Protein AF-0000000069304669 (afdb_homodimer)

Radius of gyration: 21.99 Å; Cα contacts (8 Å, |Δi|>4): 785; chains: 2; bounding box: 40×89×69 Å

Structure (mmCIF, N/CA/C/O backbone):
data_AF-0000000069304669-model_v1
#
loop_
_entity.id
_entity.type
_entity.pdbx_description
1 polymer 'Vps16 N-terminal domain-containing protein'
#
loop_
_atom_site.group_PDB
_atom_site.id
_atom_site.type_symbol
_atom_site.label_atom_id
_atom_site.label_alt_id
_atom_site.label_comp_id
_atom_site.label_asym_id
_atom_site.label_entity_id
_atom_site.label_seq_id
_atom_site.pdbx_PDB_ins_code
_atom_site.Cartn_x
_atom_site.Cartn_y
_atom_site.Cartn_z
_atom_site.occupancy
_atom_site.B_iso_or_equiv
_atom_site.auth_seq_id
_atom_site.auth_comp_id
_atom_site.auth_asym_id
_atom_site.auth_atom_id
_atom_site.pdbx_PDB_model_num
ATOM 1 N N . HIS A 1 1 ? -10.875 -20.484 -41.688 1 33.53 1 HIS A N 1
ATOM 2 C CA . HIS A 1 1 ? -11.32 -20.656 -40.312 1 33.53 1 HIS A CA 1
ATOM 3 C C . HIS A 1 1 ? -11.422 -19.328 -39.594 1 33.53 1 HIS A C 1
ATOM 5 O O . HIS A 1 1 ? -10.461 -18.547 -39.594 1 33.53 1 HIS A O 1
ATOM 11 N N . VAL A 1 2 ? -12.531 -18.688 -39.625 1 29.73 2 VAL A N 1
ATOM 12 C CA . VAL A 1 2 ? -12.703 -17.328 -39.125 1 29.73 2 VAL A CA 1
ATOM 13 C C . VAL A 1 2 ? -12.562 -17.297 -37.594 1 29.73 2 VAL A C 1
ATOM 15 O O . VAL A 1 2 ? -13.148 -18.125 -36.906 1 29.73 2 VAL A O 1
ATOM 18 N N . PHE A 1 3 ? -11.375 -17.016 -37.062 1 38.19 3 PHE A N 1
ATOM 19 C CA . PHE A 1 3 ? -11.172 -16.688 -35.656 1 38.19 3 PHE A CA 1
ATOM 20 C C . PHE A 1 3 ? -12.172 -15.617 -35.219 1 38.19 3 PHE A C 1
ATOM 22 O O . PHE A 1 3 ? -12.289 -14.57 -35.844 1 38.19 3 PHE A O 1
ATOM 29 N N . GLN A 1 4 ? -13.359 -16.078 -35 1 37.19 4 GLN A N 1
ATOM 30 C CA . GLN A 1 4 ? -14.164 -15 -34.406 1 37.19 4 GLN A CA 1
ATOM 31 C C . GLN A 1 4 ? -13.758 -14.711 -32.969 1 37.19 4 GLN A C 1
ATOM 33 O O . GLN A 1 4 ? -13.648 -15.633 -32.156 1 37.19 4 GLN A O 1
ATOM 38 N N . PRO A 1 5 ? -13.078 -13.648 -32.625 1 42 5 PRO A N 1
ATOM 39 C CA . PRO A 1 5 ? -12.75 -13.203 -31.266 1 42 5 PRO A CA 1
ATOM 40 C C . PRO A 1 5 ? -13.93 -13.344 -30.297 1 42 5 PRO A C 1
ATOM 42 O O . PRO A 1 5 ? -15.055 -12.961 -30.641 1 42 5 PRO A O 1
ATOM 45 N N . VAL A 1 6 ? -14.273 -14.531 -29.844 1 43.88 6 VAL A N 1
ATOM 46 C CA . VAL A 1 6 ? -15.266 -14.453 -28.766 1 43.88 6 VAL A CA 1
ATOM 47 C C . VAL A 1 6 ? -14.828 -13.43 -27.719 1 43.88 6 VAL A C 1
ATOM 49 O O . VAL A 1 6 ? -13.664 -13.414 -27.312 1 43.88 6 VAL A O 1
ATOM 52 N N . ARG A 1 7 ? -15.195 -12.242 -27.625 1 45.12 7 ARG A N 1
ATOM 53 C CA . ARG A 1 7 ? -15.023 -11.055 -26.797 1 45.12 7 ARG A CA 1
ATOM 54 C C . ARG A 1 7 ? -15.258 -11.383 -25.328 1 45.12 7 ARG A C 1
ATOM 56 O O . ARG A 1 7 ? -16.344 -11.172 -24.797 1 45.12 7 ARG A O 1
ATOM 63 N N . GLY A 1 8 ? -15.25 -12.594 -24.719 1 48.38 8 GLY A N 1
ATOM 64 C CA . GLY A 1 8 ? -15.734 -12.625 -23.359 1 48.38 8 GLY A CA 1
ATOM 65 C C . GLY A 1 8 ? -14.797 -11.93 -22.375 1 48.38 8 GLY A C 1
ATOM 66 O O . GLY A 1 8 ? -13.602 -11.812 -22.641 1 48.38 8 GLY A O 1
ATOM 67 N N . SER A 1 9 ? -15.094 -10.781 -21.734 1 55.69 9 SER A N 1
ATOM 68 C CA . SER A 1 9 ? -14.344 -9.977 -20.766 1 55.69 9 SER A CA 1
ATOM 69 C C . SER A 1 9 ? -14.117 -10.734 -19.469 1 55.69 9 SER A C 1
ATOM 71 O O . SER A 1 9 ? -15.047 -11.344 -18.938 1 55.69 9 SER A O 1
ATOM 73 N N . LEU A 1 10 ? -12.938 -11.25 -19.219 1 67.62 10 LEU A N 1
ATOM 74 C CA . LEU A 1 10 ? -12.672 -11.891 -17.938 1 67.62 10 LEU A CA 1
ATOM 75 C C . LEU A 1 10 ? -13.141 -11.008 -16.781 1 67.62 10 LEU A C 1
ATOM 77 O O . LEU A 1 10 ? -12.859 -9.805 -16.766 1 67.62 10 LEU A O 1
ATOM 81 N N . LYS A 1 11 ? -14.133 -11.539 -16.062 1 79.44 11 LYS A N 1
ATOM 82 C CA . LYS A 1 11 ? -14.656 -10.859 -14.875 1 79.44 11 LYS A CA 1
ATOM 83 C C . LYS A 1 11 ? -13.594 -10.75 -13.789 1 79.44 11 LYS A C 1
ATOM 85 O O . LYS A 1 11 ? -12.836 -11.695 -13.555 1 79.44 11 LYS A O 1
ATOM 90 N N . PRO A 1 12 ? -13.461 -9.609 -13.219 1 87.94 12 PRO A N 1
ATOM 91 C CA . PRO A 1 12 ? -12.484 -9.469 -12.141 1 87.94 12 PRO A CA 1
ATOM 92 C C . PRO A 1 12 ? -12.711 -10.453 -10.992 1 87.94 12 PRO A C 1
ATOM 94 O O . PRO A 1 12 ? -13.852 -10.867 -10.758 1 87.94 12 PRO A O 1
ATOM 97 N N . GLU A 1 13 ? -11.633 -10.906 -10.43 1 91.5 13 GLU A N 1
ATOM 98 C CA . GLU A 1 13 ? -11.688 -11.844 -9.312 1 91.5 13 GLU A CA 1
ATOM 99 C C . GLU A 1 13 ? -10.711 -11.445 -8.211 1 91.5 13 GLU A C 1
ATOM 101 O O . GLU A 1 13 ? -9.719 -10.766 -8.469 1 91.5 13 GLU A O 1
ATOM 106 N N . LEU A 1 14 ? -11.078 -11.766 -7.047 1 92.75 14 LEU A N 1
ATOM 107 C CA . LEU A 1 14 ? -10.133 -11.844 -5.941 1 92.75 14 LEU A CA 1
ATOM 108 C C . LEU A 1 14 ? -9.586 -13.258 -5.793 1 92.75 14 LEU A C 1
ATOM 110 O O . LEU A 1 14 ? -10.344 -14.203 -5.574 1 92.75 14 LEU A O 1
ATOM 114 N N . GLN A 1 15 ? -8.266 -13.383 -5.953 1 92.56 15 GLN A N 1
ATOM 115 C CA . GLN A 1 15 ? -7.656 -14.703 -5.949 1 92.56 15 GLN A CA 1
ATOM 116 C C . GLN A 1 15 ? -6.574 -14.812 -4.879 1 92.56 15 GLN A C 1
ATOM 118 O O . GLN A 1 15 ? -5.809 -13.867 -4.668 1 92.56 15 GLN A O 1
ATOM 123 N N . THR A 1 16 ? -6.543 -15.898 -4.211 1 93.94 16 THR A N 1
ATOM 124 C CA . THR A 1 16 ? -5.469 -16.219 -3.277 1 93.94 16 THR A CA 1
ATOM 125 C C . THR A 1 16 ? -4.59 -17.344 -3.832 1 93.94 16 THR A C 1
ATOM 127 O O . THR A 1 16 ? -5.094 -18.375 -4.266 1 93.94 16 THR A O 1
ATOM 130 N N . TRP A 1 17 ? -3.318 -17.078 -3.771 1 93 17 TRP A N 1
ATOM 131 C CA . TRP A 1 17 ? -2.342 -18.016 -4.312 1 93 17 TRP A CA 1
ATOM 132 C C . TRP A 1 17 ? -1.28 -18.344 -3.271 1 93 17 TRP A C 1
ATOM 134 O O . TRP A 1 17 ? -0.939 -17.516 -2.43 1 93 17 TRP A O 1
ATOM 144 N N . SER A 1 18 ? -0.765 -19.578 -3.371 1 91.88 18 SER A N 1
ATOM 145 C CA . SER A 1 18 ? 0.477 -19.875 -2.662 1 91.88 18 SER A CA 1
ATOM 146 C C . SER A 1 18 ? 1.691 -19.422 -3.467 1 91.88 18 SER A C 1
ATOM 148 O O . SER A 1 18 ? 1.6 -19.219 -4.68 1 91.88 18 SER A O 1
ATOM 150 N N . SER A 1 19 ? 2.822 -19.297 -2.816 1 91.81 19 SER A N 1
ATOM 151 C CA . SER A 1 19 ? 4.059 -18.922 -3.494 1 91.81 19 SER A CA 1
ATOM 152 C C . SER A 1 19 ? 4.484 -19.984 -4.5 1 91.81 19 SER A C 1
ATOM 154 O O . SER A 1 19 ? 5.34 -19.734 -5.352 1 91.81 19 SER A O 1
ATOM 156 N N . ALA A 1 20 ? 3.967 -21.172 -4.398 1 90.94 20 ALA A N 1
ATOM 157 C CA . ALA A 1 20 ? 4.273 -22.266 -5.32 1 90.94 20 ALA A CA 1
ATOM 158 C C . ALA A 1 20 ? 3.342 -22.234 -6.527 1 90.94 20 ALA A C 1
ATOM 160 O O . ALA A 1 20 ? 3.391 -23.125 -7.375 1 90.94 20 ALA A O 1
ATOM 161 N N . GLY A 1 21 ? 2.49 -21.266 -6.551 1 89.88 21 GLY A N 1
ATOM 162 C CA . GLY A 1 21 ? 1.657 -21.109 -7.73 1 89.88 21 GLY A CA 1
ATOM 163 C C . GLY A 1 21 ? 0.346 -21.859 -7.648 1 89.88 21 GLY A C 1
ATOM 164 O O . GLY A 1 21 ? -0.324 -22.062 -8.664 1 89.88 21 GLY A O 1
ATOM 165 N N . ARG A 1 22 ? 0.017 -22.297 -6.52 1 93.19 22 ARG A N 1
ATOM 166 C CA . ARG A 1 22 ? -1.265 -22.969 -6.312 1 93.19 22 ARG A CA 1
ATOM 167 C C . ARG A 1 22 ? -2.371 -21.953 -6.039 1 93.19 22 ARG A C 1
ATOM 169 O O . ARG A 1 22 ? -2.275 -21.156 -5.105 1 93.19 22 ARG A O 1
ATOM 176 N N . LEU A 1 23 ? -3.451 -22.062 -6.844 1 93.19 23 LEU A N 1
ATOM 177 C CA . LEU A 1 23 ? -4.629 -21.25 -6.566 1 93.19 23 LEU A CA 1
ATOM 178 C C . LEU A 1 23 ? -5.395 -21.781 -5.367 1 93.19 23 LEU A C 1
ATOM 180 O O . LEU A 1 23 ? -5.938 -22.891 -5.418 1 93.19 23 LEU A O 1
ATOM 184 N N . ILE A 1 24 ? -5.461 -21.078 -4.355 1 94.12 24 ILE A N 1
ATOM 185 C CA . ILE A 1 24 ? -6.102 -21.5 -3.117 1 94.12 24 ILE A CA 1
ATOM 186 C C . ILE A 1 24 ? -7.59 -21.141 -3.162 1 94.12 24 ILE A C 1
ATOM 188 O O . ILE A 1 24 ? -8.438 -21.953 -2.76 1 94.12 24 ILE A O 1
ATOM 192 N N . LYS A 1 25 ? -7.922 -19.984 -3.574 1 94.12 25 LYS A N 1
ATOM 193 C CA . LYS A 1 25 ? -9.289 -19.5 -3.629 1 94.12 25 LYS A CA 1
ATOM 194 C C . LYS A 1 25 ? -9.453 -18.453 -4.73 1 94.12 25 LYS A C 1
ATOM 196 O O . LYS A 1 25 ? -8.531 -17.672 -4.992 1 94.12 25 LYS A O 1
ATOM 201 N N . SER A 1 26 ? -10.594 -18.469 -5.336 1 91.56 26 SER A N 1
ATOM 202 C CA . SER A 1 26 ? -11.008 -17.453 -6.301 1 91.56 26 SER A CA 1
ATOM 203 C C . SER A 1 26 ? -12.453 -17.031 -6.074 1 91.56 26 SER A C 1
ATOM 205 O O . SER A 1 26 ? -13.336 -17.891 -5.961 1 91.56 26 SER A O 1
ATOM 207 N N . THR A 1 27 ? -12.703 -15.836 -5.961 1 92.69 27 THR A N 1
ATOM 208 C CA . THR A 1 27 ? -14.039 -15.305 -5.734 1 92.69 27 THR A CA 1
ATOM 209 C C . THR A 1 27 ? -14.32 -14.125 -6.668 1 92.69 27 THR A C 1
ATOM 211 O O . THR A 1 27 ? -13.461 -13.258 -6.852 1 92.69 27 THR A O 1
ATOM 214 N N . PRO A 1 28 ? -15.539 -14.102 -7.207 1 91.88 28 PRO A N 1
ATOM 215 C CA . PRO A 1 28 ? -15.859 -12.938 -8.039 1 91.88 28 PRO A CA 1
ATOM 216 C C . PRO A 1 28 ? -15.688 -11.617 -7.297 1 91.88 28 PRO A C 1
ATOM 218 O O . PRO A 1 28 ? -16 -11.523 -6.109 1 91.88 28 PRO A O 1
ATOM 221 N N . TRP A 1 29 ? -15.141 -10.68 -7.977 1 90.94 29 TRP A N 1
ATOM 222 C CA . TRP A 1 29 ? -14.969 -9.336 -7.438 1 90.94 29 TRP A CA 1
ATOM 223 C C . TRP A 1 29 ? -15.898 -8.352 -8.133 1 90.94 29 TRP A C 1
ATOM 225 O O . TRP A 1 29 ? -15.789 -8.117 -9.336 1 90.94 29 TRP A O 1
ATOM 235 N N . VAL A 1 30 ? -16.797 -7.738 -7.418 1 90.38 30 VAL A N 1
ATOM 236 C CA . VAL A 1 30 ? -17.828 -6.891 -8.023 1 90.38 30 VAL A CA 1
ATOM 237 C C . VAL A 1 30 ? -17.656 -5.457 -7.527 1 90.38 30 VAL A C 1
ATOM 239 O O . VAL A 1 30 ? -18.562 -4.637 -7.672 1 90.38 30 VAL A O 1
ATOM 242 N N . HIS A 1 31 ? -16.578 -5.168 -6.906 1 90.94 31 HIS A N 1
ATOM 243 C CA . HIS A 1 31 ? -16.359 -3.848 -6.328 1 90.94 31 HIS A CA 1
ATOM 244 C C . HIS A 1 31 ? -15.422 -3.016 -7.195 1 90.94 31 HIS A C 1
ATOM 246 O O . HIS A 1 31 ? -14.547 -3.561 -7.863 1 90.94 31 HIS A O 1
ATOM 252 N N . THR A 1 32 ? -15.625 -1.745 -7.227 1 90.31 32 THR A N 1
ATOM 253 C CA . THR A 1 32 ? -14.789 -0.84 -8.008 1 90.31 32 THR A CA 1
ATOM 254 C C . THR A 1 32 ? -14.133 0.202 -7.105 1 90.31 32 THR A C 1
ATOM 256 O O . THR A 1 32 ? -14.594 0.442 -5.988 1 90.31 32 THR A O 1
ATOM 259 N N . GLY A 1 33 ? -13.055 0.747 -7.59 1 93.38 33 GLY A N 1
ATOM 260 C CA . GLY A 1 33 ? -12.422 1.858 -6.895 1 93.38 33 GLY A CA 1
ATOM 261 C C . GLY A 1 33 ? -11.484 1.416 -5.789 1 93.38 33 GLY A C 1
ATOM 262 O O . GLY A 1 33 ? -11.266 2.15 -4.82 1 93.38 33 GLY A O 1
ATOM 263 N N . LEU A 1 34 ? -10.953 0.225 -5.914 1 94.81 34 LEU A N 1
ATOM 264 C CA . LEU A 1 34 ? -10.016 -0.27 -4.914 1 94.81 34 LEU A CA 1
ATOM 265 C C . LEU A 1 34 ? -8.734 0.566 -4.914 1 94.81 34 LEU A C 1
ATOM 267 O O . LEU A 1 34 ? -8.117 0.767 -5.961 1 94.81 34 LEU A O 1
ATOM 271 N N . LEU A 1 35 ? -8.367 1.063 -3.742 1 94.56 35 LEU A N 1
ATOM 272 C CA . LEU A 1 35 ? -7.156 1.865 -3.635 1 94.56 35 LEU A CA 1
ATOM 273 C C . LEU A 1 35 ? -5.984 1.014 -3.164 1 94.56 35 LEU A C 1
ATOM 275 O O . LEU A 1 35 ? -4.859 1.173 -3.65 1 94.56 35 LEU A O 1
ATOM 279 N N . THR A 1 36 ? -6.25 0.188 -2.188 1 94.38 36 THR A N 1
ATOM 280 C CA . THR A 1 36 ? -5.188 -0.646 -1.634 1 94.38 36 THR A CA 1
ATOM 281 C C . THR A 1 36 ? -5.773 -1.802 -0.829 1 94.38 36 THR A C 1
ATOM 283 O O . THR A 1 36 ? -6.949 -1.773 -0.455 1 94.38 36 THR A O 1
ATOM 286 N N . MET A 1 37 ? -4.98 -2.82 -0.622 1 96.25 37 MET A N 1
ATOM 287 C CA . MET A 1 37 ? -5.316 -3.945 0.244 1 96.25 37 MET A CA 1
ATOM 288 C C . MET A 1 37 ? -4.18 -4.246 1.216 1 96.25 37 MET A C 1
ATOM 290 O O . MET A 1 37 ? -3.016 -3.967 0.92 1 96.25 37 MET A O 1
ATOM 294 N N . GLY A 1 38 ? -4.48 -4.758 2.299 1 95.75 38 GLY A N 1
ATOM 295 C CA . GLY A 1 38 ? -3.514 -5.195 3.295 1 95.75 38 GLY A CA 1
ATOM 296 C C . GLY A 1 38 ? -4.102 -6.145 4.32 1 95.75 38 GLY A C 1
ATOM 297 O O . GLY A 1 38 ? -5.25 -6.57 4.195 1 95.75 38 GLY A O 1
ATOM 298 N N . TRP A 1 39 ? -3.307 -6.48 5.262 1 95.56 39 TRP A N 1
ATOM 299 C CA . TRP A 1 39 ? -3.717 -7.457 6.27 1 95.56 39 TRP A CA 1
ATOM 300 C C . TRP A 1 39 ? -3.746 -6.828 7.656 1 95.56 39 TRP A C 1
ATOM 302 O O . TRP A 1 39 ? -2.861 -6.043 8.008 1 95.56 39 TRP A O 1
ATOM 312 N N . SER A 1 40 ? -4.707 -7.219 8.383 1 94.88 40 SER A N 1
ATOM 313 C CA . SER A 1 40 ? -4.695 -6.898 9.805 1 94.88 40 SER A CA 1
ATOM 314 C C . SER A 1 40 ? -3.77 -7.836 10.57 1 94.88 40 SER A C 1
ATOM 316 O O . SER A 1 40 ? -3.234 -8.789 10.008 1 94.88 40 SER A O 1
ATOM 318 N N . ALA A 1 41 ? -3.664 -7.484 11.844 1 87.62 41 ALA A N 1
ATOM 319 C CA . ALA A 1 41 ? -2.846 -8.328 12.711 1 87.62 41 ALA A CA 1
ATOM 320 C C . ALA A 1 41 ? -3.422 -9.734 12.812 1 87.62 41 ALA A C 1
ATOM 322 O O . ALA A 1 41 ? -2.684 -10.703 13.031 1 87.62 41 ALA A O 1
ATOM 323 N N . GLN A 1 42 ? -4.684 -9.898 12.664 1 91.5 42 GLN A N 1
ATOM 324 C CA . GLN A 1 42 ? -5.363 -11.18 12.773 1 91.5 42 GLN A CA 1
ATOM 325 C C . GLN A 1 42 ? -5.539 -11.828 11.406 1 91.5 42 GLN A C 1
ATOM 327 O O . GLN A 1 42 ? -6.355 -12.734 11.242 1 91.5 42 GLN A O 1
ATOM 332 N N . GLU A 1 43 ? -4.844 -11.305 10.414 1 92.12 43 GLU A N 1
ATOM 333 C CA . GLU A 1 43 ? -4.816 -11.844 9.062 1 92.12 43 GLU A CA 1
ATOM 334 C C . GLU A 1 43 ? -6.18 -11.727 8.391 1 92.12 43 GLU A C 1
ATOM 336 O O . GLU A 1 43 ? -6.645 -12.664 7.742 1 92.12 43 GLU A O 1
ATOM 341 N N . THR A 1 44 ? -6.836 -10.727 8.758 1 95.94 44 THR A N 1
ATOM 342 C CA . THR A 1 44 ? -8.016 -10.281 8.023 1 95.94 44 THR A CA 1
ATOM 343 C C . THR A 1 44 ? -7.625 -9.367 6.867 1 95.94 44 THR A C 1
ATOM 345 O O . THR A 1 44 ? -6.871 -8.414 7.051 1 95.94 44 THR A O 1
ATOM 348 N N . LEU A 1 45 ? -8.117 -9.758 5.652 1 96.94 45 LEU A N 1
ATOM 349 C CA . LEU A 1 45 ? -7.844 -8.914 4.492 1 96.94 45 LEU A CA 1
ATOM 350 C C . LEU A 1 45 ? -8.633 -7.613 4.57 1 96.94 45 LEU A C 1
ATOM 352 O O . LEU A 1 45 ? -9.852 -7.633 4.781 1 96.94 45 LEU A O 1
ATOM 356 N N . ILE A 1 46 ? -7.969 -6.5 4.434 1 97.94 46 ILE A N 1
ATOM 357 C CA . ILE A 1 46 ? -8.578 -5.176 4.457 1 97.94 46 ILE A CA 1
ATOM 358 C C . ILE A 1 46 ? -8.523 -4.559 3.062 1 97.94 46 ILE A C 1
ATOM 360 O O . ILE A 1 46 ? -7.453 -4.449 2.463 1 97.94 46 ILE A O 1
ATOM 364 N N . CYS A 1 47 ? -9.617 -4.188 2.482 1 97.31 47 CYS A N 1
ATOM 365 C CA . CYS A 1 47 ? -9.719 -3.5 1.2 1 97.31 47 CYS A CA 1
ATOM 366 C C . CYS A 1 47 ? -10.289 -2.098 1.374 1 97.31 47 CYS A C 1
ATOM 368 O O . CYS A 1 47 ? -11.367 -1.928 1.938 1 97.31 47 CYS A O 1
ATOM 370 N N . VAL A 1 48 ? -9.609 -1.122 0.892 1 97.94 48 VAL A N 1
ATOM 371 C CA . VAL A 1 48 ? -9.992 0.277 1.053 1 97.94 48 VAL A CA 1
ATOM 372 C C . VAL A 1 48 ? -10.344 0.877 -0.307 1 97.94 48 VAL A C 1
ATOM 374 O O . VAL A 1 48 ? -9.586 0.737 -1.27 1 97.94 48 VAL A O 1
ATOM 377 N N . PHE A 1 49 ? -11.461 1.562 -0.398 1 97.31 49 PHE A N 1
ATOM 378 C CA . PHE A 1 49 ? -11.977 2.027 -1.681 1 97.31 49 PHE A CA 1
ATOM 379 C C . PHE A 1 49 ? -11.992 3.551 -1.735 1 97.31 49 PHE A C 1
ATOM 381 O O . PHE A 1 49 ? -12.062 4.215 -0.698 1 97.31 49 PHE A O 1
ATOM 388 N N . GLU A 1 50 ? -12.008 4.086 -2.936 1 97.5 50 GLU A N 1
ATOM 389 C CA . GLU A 1 50 ? -12.008 5.523 -3.186 1 97.5 50 GLU A CA 1
ATOM 390 C C . GLU A 1 50 ? -13.195 6.199 -2.52 1 97.5 50 GLU A C 1
ATOM 392 O O . GLU A 1 50 ? -13.117 7.363 -2.113 1 97.5 50 GLU A O 1
ATOM 397 N N . SER A 1 51 ? -14.266 5.496 -2.35 1 97.75 51 SER A N 1
ATOM 398 C CA . SER A 1 51 ? -15.5 6.031 -1.791 1 97.75 51 SER A CA 1
ATOM 399 C C . SER A 1 51 ? -15.375 6.25 -0.287 1 97.75 51 SER A C 1
ATOM 401 O O . SER A 1 51 ? -16.234 6.887 0.325 1 97.75 51 SER A O 1
ATOM 403 N N . GLY A 1 52 ? -14.398 5.707 0.327 1 98.31 52 GLY A N 1
ATOM 404 C CA . GLY A 1 52 ? -14.281 5.727 1.776 1 98.31 52 GLY A CA 1
ATOM 405 C C . GLY A 1 52 ? -14.758 4.441 2.43 1 98.31 52 GLY A C 1
ATOM 406 O O . GLY A 1 52 ? -14.664 4.289 3.648 1 98.31 52 GLY A O 1
ATOM 407 N N . LEU A 1 53 ? -15.242 3.518 1.613 1 98.38 53 LEU A N 1
ATOM 408 C CA . LEU A 1 53 ? -15.68 2.215 2.105 1 98.38 53 LEU A CA 1
ATOM 409 C C . LEU A 1 53 ? -14.477 1.328 2.434 1 98.38 53 LEU A C 1
ATOM 411 O O . LEU A 1 53 ? -13.461 1.376 1.744 1 98.38 53 LEU A O 1
ATOM 415 N N . VAL A 1 54 ? -14.664 0.597 3.461 1 98.69 54 VAL A N 1
ATOM 416 C CA . VAL A 1 54 ? -13.734 -0.471 3.818 1 98.69 54 VAL A CA 1
ATOM 417 C C . VAL A 1 54 ? -14.484 -1.804 3.879 1 98.69 54 VAL A C 1
ATOM 419 O O . VAL A 1 54 ? -15.555 -1.896 4.484 1 98.69 54 VAL A O 1
ATOM 422 N N . ARG A 1 55 ? -14 -2.76 3.188 1 98.12 55 ARG A N 1
ATOM 423 C CA . ARG A 1 55 ? -14.492 -4.133 3.26 1 98.12 55 ARG A CA 1
ATOM 424 C C . ARG A 1 55 ? -13.406 -5.078 3.754 1 98.12 55 ARG A C 1
ATOM 426 O O . ARG A 1 55 ? -12.242 -4.965 3.348 1 98.12 55 ARG A O 1
ATOM 433 N N . THR A 1 56 ? -13.789 -5.949 4.582 1 98 56 THR A N 1
ATOM 434 C CA . THR A 1 56 ? -12.805 -6.922 5.043 1 98 56 THR A CA 1
ATOM 435 C C . THR A 1 56 ? -13.258 -8.344 4.715 1 98 56 THR A C 1
ATOM 437 O O . THR A 1 56 ? -14.453 -8.594 4.551 1 98 56 THR A O 1
ATOM 440 N N . PHE A 1 57 ? -12.289 -9.242 4.598 1 97 57 PHE A N 1
ATOM 441 C CA . PHE A 1 57 ? -12.508 -10.633 4.223 1 97 57 PHE A CA 1
ATOM 442 C C . PHE A 1 57 ? -11.609 -11.555 5.035 1 97 57 PHE A C 1
ATOM 444 O O . PHE A 1 57 ? -10.555 -11.141 5.512 1 97 57 PHE A O 1
ATOM 451 N N . THR A 1 58 ? -12.008 -12.812 5.16 1 95.44 58 THR A N 1
ATOM 452 C CA . THR A 1 58 ? -11.086 -13.836 5.652 1 95.44 58 THR A CA 1
ATOM 453 C C . THR A 1 58 ? -10.008 -14.133 4.617 1 95.44 58 THR A C 1
ATOM 455 O O . THR A 1 58 ? -10.078 -13.656 3.484 1 95.44 58 THR A O 1
ATOM 458 N N . VAL A 1 59 ? -9.023 -14.883 4.949 1 89.25 59 VAL A N 1
ATOM 459 C CA . VAL A 1 59 ? -7.961 -15.312 4.051 1 89.25 59 VAL A CA 1
ATOM 460 C C . VAL A 1 59 ? -8.547 -16.141 2.906 1 89.25 59 VAL A C 1
ATOM 462 O O . VAL A 1 59 ? -7.926 -16.281 1.851 1 89.25 59 VAL A O 1
ATOM 465 N N . MET A 1 60 ? -9.789 -16.688 3.1 1 90.56 60 MET A N 1
ATOM 466 C CA . MET A 1 60 ? -10.492 -17.453 2.074 1 90.56 60 MET A CA 1
ATOM 467 C C . MET A 1 60 ? -11.484 -16.562 1.322 1 90.56 60 MET A C 1
ATOM 469 O O . MET A 1 60 ? -12.438 -17.078 0.723 1 90.56 60 MET A O 1
ATOM 473 N N . CYS A 1 61 ? -11.367 -15.25 1.472 1 91.25 61 CYS A N 1
ATOM 474 C CA . CYS A 1 61 ? -12.102 -14.25 0.705 1 91.25 61 CYS A CA 1
ATOM 475 C C . CYS A 1 61 ? -13.578 -14.25 1.084 1 91.25 61 CYS A C 1
ATOM 477 O O . CYS A 1 61 ? -14.445 -14.008 0.237 1 91.25 61 CYS A O 1
ATOM 479 N N . GLU A 1 62 ? -13.867 -14.664 2.32 1 94.75 62 GLU A N 1
ATOM 480 C CA . GLU A 1 62 ? -15.219 -14.516 2.846 1 94.75 62 GLU A CA 1
ATOM 481 C C . GLU A 1 62 ? -15.422 -13.133 3.463 1 94.75 62 GLU A C 1
ATOM 483 O O . GLU A 1 62 ? -14.625 -12.695 4.293 1 94.75 62 GLU A O 1
ATOM 488 N N . PRO A 1 63 ? -16.531 -12.5 3.029 1 96.44 63 PRO A N 1
ATOM 489 C CA . PRO A 1 63 ? -16.766 -11.164 3.576 1 96.44 63 PRO A CA 1
ATOM 490 C C . PRO A 1 63 ? -16.984 -11.172 5.09 1 96.44 63 PRO A C 1
ATOM 492 O O . PRO A 1 63 ? -17.656 -12.07 5.613 1 96.44 63 PRO A O 1
ATOM 495 N N . LEU A 1 64 ? -16.438 -10.156 5.805 1 97.69 64 LEU A N 1
ATOM 496 C CA . LEU A 1 64 ? -16.562 -10.047 7.254 1 97.69 64 LEU A CA 1
ATOM 497 C C . LEU A 1 64 ? -17.25 -8.734 7.641 1 97.69 64 LEU A C 1
ATOM 499 O O . LEU A 1 64 ? -18.297 -8.742 8.281 1 97.69 64 LEU A O 1
ATOM 503 N N . HIS A 1 65 ? -16.641 -7.598 7.359 1 97.88 65 HIS A N 1
ATOM 504 C CA . HIS A 1 65 ? -17.156 -6.277 7.719 1 97.88 65 HIS A CA 1
ATOM 505 C C . HIS A 1 65 ? -17.203 -5.355 6.504 1 97.88 65 HIS A C 1
ATOM 507 O O . HIS A 1 65 ? -16.453 -5.555 5.539 1 97.88 65 HIS A O 1
ATOM 513 N N . VAL A 1 66 ? -18.125 -4.449 6.523 1 98.25 66 VAL A N 1
ATOM 514 C CA . VAL A 1 66 ? -18.203 -3.338 5.582 1 98.25 66 VAL A CA 1
ATOM 515 C C . VAL A 1 66 ? -18.625 -2.064 6.316 1 98.25 66 VAL A C 1
ATOM 517 O O . VAL A 1 66 ? -19.562 -2.074 7.105 1 98.25 66 VAL A O 1
ATOM 520 N N . PHE A 1 67 ? -17.891 -1.009 6.172 1 98.62 67 PHE A N 1
ATOM 521 C CA . PHE A 1 67 ? -18.25 0.259 6.797 1 98.62 67 PHE A CA 1
ATOM 522 C C . PHE A 1 67 ? -17.656 1.43 6.031 1 98.62 67 PHE A C 1
ATOM 524 O O . PHE A 1 67 ? -16.719 1.25 5.25 1 98.62 67 PHE A O 1
ATOM 531 N N . THR A 1 68 ? -18.203 2.584 6.207 1 98.56 68 THR A N 1
ATOM 532 C CA . THR A 1 68 ? -17.672 3.836 5.672 1 98.56 68 THR A CA 1
ATOM 533 C C . THR A 1 68 ? -16.812 4.547 6.715 1 98.56 68 THR A C 1
ATOM 535 O O . THR A 1 68 ? -17.266 4.82 7.824 1 98.56 68 THR A O 1
ATOM 538 N N . VAL A 1 69 ? -15.609 4.859 6.379 1 98.5 69 VAL A N 1
ATOM 539 C CA . VAL A 1 69 ? -14.695 5.508 7.316 1 98.5 69 VAL A CA 1
ATOM 540 C C . VAL A 1 69 ? -15.281 6.844 7.773 1 98.5 69 VAL A C 1
ATOM 542 O O . VAL A 1 69 ? -15.398 7.098 8.977 1 98.5 69 VAL A O 1
ATOM 545 N N . ASP A 1 70 ? -15.68 7.703 6.828 1 98.56 70 ASP A N 1
ATOM 546 C CA . ASP A 1 70 ? -16.281 9.016 7.07 1 98.56 70 ASP A CA 1
ATOM 547 C C . ASP A 1 70 ? -17.062 9.492 5.848 1 98.56 70 ASP A C 1
ATOM 549 O O . ASP A 1 70 ? -16.547 9.477 4.727 1 98.56 70 ASP A O 1
ATOM 553 N N . GLU A 1 71 ? -18.266 9.969 5.984 1 97.56 71 GLU A N 1
ATOM 554 C CA . GLU A 1 71 ? -19.109 10.414 4.887 1 97.56 71 GLU A CA 1
ATOM 555 C C . GLU A 1 71 ? -18.516 11.617 4.176 1 97.56 71 GLU A C 1
ATOM 557 O O . GLU A 1 71 ? -18.812 11.867 3.004 1 97.56 71 GLU A O 1
ATOM 562 N N . ARG A 1 72 ? -17.719 12.359 4.789 1 97.81 72 ARG A N 1
ATOM 563 C CA . ARG A 1 72 ? -17.094 13.555 4.215 1 97.81 72 ARG A CA 1
ATOM 564 C C . ARG A 1 72 ? -16.141 13.18 3.092 1 97.81 72 ARG A C 1
ATOM 566 O O . ARG A 1 72 ? -15.836 14.008 2.227 1 97.81 72 ARG A O 1
ATOM 573 N N . ILE A 1 73 ? -15.688 11.945 3.105 1 98.12 73 ILE A N 1
ATOM 574 C CA . ILE A 1 73 ? -14.75 11.516 2.078 1 98.12 73 ILE A CA 1
ATOM 575 C C . ILE A 1 73 ? -15.414 11.57 0.707 1 98.12 73 ILE A C 1
ATOM 577 O O . ILE A 1 73 ? -14.867 12.156 -0.232 1 98.12 73 ILE A O 1
ATOM 581 N N . LYS A 1 74 ? -16.531 11.023 0.632 1 97 74 LYS A N 1
ATOM 582 C CA . LYS A 1 74 ? -17.266 11.094 -0.628 1 97 74 LYS A CA 1
ATOM 583 C C . LYS A 1 74 ? -17.609 12.539 -0.985 1 97 74 LYS A C 1
ATOM 585 O O . LYS A 1 74 ? -17.516 12.93 -2.15 1 97 74 LYS A O 1
ATOM 590 N N . ALA A 1 75 ? -17.969 13.266 -0.014 1 96.94 75 ALA A N 1
ATOM 591 C CA . ALA A 1 75 ? -18.344 14.664 -0.222 1 9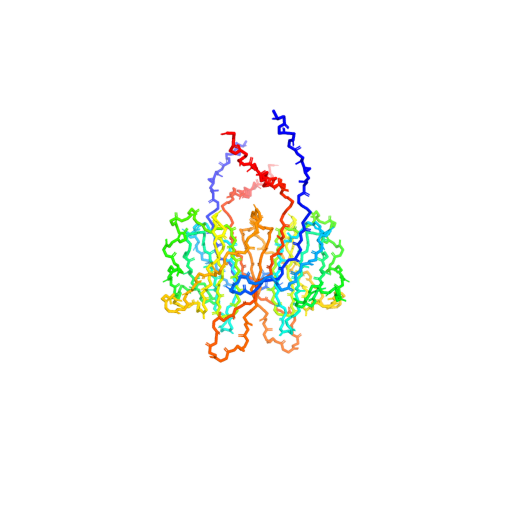6.94 75 ALA A CA 1
ATOM 592 C C . ALA A 1 75 ? -17.172 15.484 -0.742 1 96.94 75 ALA A C 1
ATOM 594 O O . ALA A 1 75 ? -17.359 16.484 -1.443 1 96.94 75 ALA A O 1
ATOM 595 N N . GLU A 1 76 ? -15.977 15.086 -0.444 1 96.69 76 GLU A N 1
ATOM 596 C CA . GLU A 1 76 ? -14.773 15.797 -0.863 1 96.69 76 GLU A CA 1
ATOM 597 C C . GLU A 1 76 ? -14.242 15.242 -2.182 1 96.69 76 GLU A C 1
ATOM 599 O O . GLU A 1 76 ? -13.086 15.484 -2.537 1 96.69 76 GLU A O 1
ATOM 604 N N . GLY A 1 77 ? -14.992 14.438 -2.9 1 96.88 77 GLY A N 1
ATOM 605 C CA . GLY A 1 77 ? -14.617 13.938 -4.211 1 96.88 77 GLY A CA 1
ATOM 606 C C . GLY A 1 77 ? -13.945 12.578 -4.164 1 96.88 77 GLY A C 1
ATOM 607 O O . GLY A 1 77 ? -13.367 12.133 -5.156 1 96.88 77 GLY A O 1
ATOM 608 N N . GLY A 1 78 ? -13.961 11.938 -2.98 1 98.06 78 GLY A N 1
ATOM 609 C CA . GLY A 1 78 ? -13.367 10.617 -2.85 1 98.06 78 GLY A CA 1
ATOM 610 C C . GLY A 1 78 ? -11.922 10.656 -2.389 1 98.06 78 GLY A C 1
ATOM 611 O O . GLY A 1 78 ? -11.297 11.719 -2.385 1 98.06 78 GLY A O 1
ATOM 612 N N . ALA A 1 79 ? -11.445 9.531 -2.006 1 98.06 79 ALA A N 1
ATOM 613 C CA . ALA A 1 79 ? -10.039 9.383 -1.624 1 98.06 79 ALA A CA 1
ATOM 614 C C . ALA A 1 79 ? -9.164 9.133 -2.848 1 98.06 79 ALA A C 1
ATOM 616 O O . ALA A 1 79 ? -9.578 8.453 -3.789 1 98.06 79 ALA A O 1
ATOM 617 N N . ILE A 1 80 ? -7.914 9.594 -2.811 1 96 80 ILE A N 1
ATOM 618 C CA . ILE A 1 80 ? -6.992 9.406 -3.924 1 96 80 ILE A CA 1
ATOM 619 C C . ILE A 1 80 ? -5.832 8.516 -3.486 1 96 80 ILE A C 1
ATOM 621 O O . ILE A 1 80 ? -5.137 7.93 -4.324 1 96 80 ILE A O 1
ATOM 625 N N . LEU A 1 81 ? -5.543 8.445 -2.166 1 95.5 81 LEU A N 1
ATOM 626 C CA . LEU A 1 81 ? -4.551 7.559 -1.568 1 95.5 81 LEU A CA 1
ATOM 627 C C . LEU A 1 81 ? -5.102 6.906 -0.303 1 95.5 81 LEU A C 1
ATOM 629 O O . LEU A 1 81 ? -5.98 7.461 0.355 1 95.5 81 LEU A O 1
ATOM 633 N N . ALA A 1 82 ? -4.629 5.75 -0.054 1 96.81 82 ALA A N 1
ATOM 634 C CA . ALA A 1 82 ? -4.949 5.074 1.2 1 96.81 82 ALA A CA 1
ATOM 635 C C . ALA A 1 82 ? -3.758 4.273 1.714 1 96.81 82 ALA A C 1
ATOM 637 O O . ALA A 1 82 ? -2.852 3.938 0.949 1 96.81 82 ALA A O 1
ATOM 638 N N . SER A 1 83 ? -3.736 4.098 2.957 1 96.19 83 SER A N 1
ATOM 639 C CA . SER A 1 83 ? -2.742 3.279 3.639 1 96.19 83 SER A CA 1
ATOM 640 C C . SER A 1 83 ? -3.395 2.361 4.668 1 96.19 83 SER A C 1
ATOM 642 O O . SER A 1 83 ? -4.359 2.748 5.328 1 96.19 83 SER A O 1
ATOM 644 N N . VAL A 1 84 ? -2.826 1.144 4.789 1 96.56 84 VAL A N 1
ATOM 645 C CA . VAL A 1 84 ? -3.32 0.162 5.746 1 96.56 84 VAL A CA 1
ATOM 646 C C . VAL A 1 84 ? -2.207 -0.212 6.723 1 96.56 84 VAL A C 1
ATOM 648 O O . VAL A 1 84 ? -1.057 -0.397 6.32 1 96.56 84 VAL A O 1
ATOM 651 N N . TRP A 1 85 ? -2.514 -0.218 7.977 1 94 85 TRP A N 1
ATOM 652 C CA . TRP A 1 85 ? -1.685 -0.86 8.992 1 94 85 TRP A CA 1
ATOM 653 C C . TRP A 1 85 ? -2.504 -1.842 9.82 1 94 85 TRP A C 1
ATOM 655 O O . TRP A 1 85 ? -3.721 -1.95 9.641 1 94 85 TRP A O 1
ATOM 665 N N . PRO A 1 86 ? -1.943 -2.615 10.648 1 92.44 86 PRO A N 1
ATOM 666 C CA . PRO A 1 86 ? -2.609 -3.779 11.242 1 92.44 86 PRO A CA 1
ATOM 667 C C . PRO A 1 86 ? -3.912 -3.418 11.953 1 92.44 86 PRO A C 1
ATOM 669 O O . PRO A 1 86 ? -4.832 -4.238 12.016 1 92.44 86 PRO A O 1
ATOM 672 N N . THR A 1 87 ? -4.062 -2.215 12.477 1 93.19 87 THR A N 1
ATOM 673 C CA . THR A 1 87 ? -5.238 -1.902 13.281 1 93.19 87 THR A CA 1
ATOM 674 C C . THR A 1 87 ? -6.016 -0.737 12.672 1 93.19 87 THR A C 1
ATOM 676 O O . THR A 1 87 ? -6.93 -0.2 13.305 1 93.19 87 THR A O 1
ATOM 679 N N . GLY A 1 88 ? -5.598 -0.342 11.43 1 95.62 88 GLY A N 1
ATOM 680 C CA . GLY A 1 88 ? -6.301 0.839 10.953 1 95.62 88 GLY A CA 1
ATOM 681 C C . GLY A 1 88 ? -6.02 1.156 9.5 1 95.62 88 GLY A C 1
ATOM 682 O O . GLY A 1 88 ? -5.312 0.41 8.82 1 95.62 88 GLY A O 1
ATOM 683 N N . VAL A 1 89 ? -6.645 2.234 9.078 1 97.38 89 VAL A N 1
ATOM 684 C CA . VAL A 1 89 ? -6.516 2.723 7.711 1 97.38 89 VAL A CA 1
ATOM 685 C C . VAL A 1 89 ? -6.453 4.25 7.711 1 97.38 89 VAL A C 1
ATOM 687 O O . VAL A 1 89 ? -6.895 4.895 8.664 1 97.38 89 VAL A O 1
ATOM 690 N N . ALA A 1 90 ? -5.855 4.789 6.727 1 97.38 90 ALA A N 1
ATOM 691 C CA . ALA A 1 90 ? -5.855 6.227 6.473 1 97.38 90 ALA A CA 1
ATOM 692 C C . ALA A 1 90 ? -6.195 6.527 5.016 1 97.38 90 ALA A C 1
ATOM 694 O O . ALA A 1 90 ? -5.762 5.809 4.109 1 97.38 90 ALA A O 1
ATOM 695 N N . LEU A 1 91 ? -6.984 7.527 4.789 1 97.81 91 LEU A N 1
ATOM 696 C CA . LEU A 1 91 ? -7.391 7.941 3.451 1 97.81 91 LEU A CA 1
ATOM 697 C C . LEU A 1 91 ? -7.125 9.43 3.234 1 97.81 91 LEU A C 1
ATOM 699 O O . LEU A 1 91 ? -7.465 10.25 4.086 1 97.81 91 LEU A O 1
ATOM 703 N N . LEU A 1 92 ? -6.539 9.758 2.127 1 96.75 92 LEU A N 1
ATOM 704 C CA . LEU A 1 92 ? -6.355 11.141 1.687 1 96.75 92 LEU A CA 1
ATOM 705 C C . LEU A 1 92 ? -7.336 11.484 0.57 1 96.75 92 LEU A C 1
ATOM 707 O O . LEU A 1 92 ? -7.328 10.852 -0.487 1 96.75 92 LEU A O 1
ATOM 711 N N . THR A 1 93 ? -8.102 12.469 0.776 1 97.25 93 THR A N 1
ATOM 712 C CA . THR A 1 93 ? -9.133 12.82 -0.193 1 97.25 93 THR A CA 1
ATOM 713 C C . THR A 1 93 ? -8.562 13.695 -1.304 1 97.25 93 THR A C 1
ATOM 715 O O . THR A 1 93 ? -7.406 14.125 -1.231 1 97.25 93 THR A O 1
ATOM 718 N N . ARG A 1 94 ? -9.328 13.898 -2.322 1 94.81 94 ARG A N 1
ATOM 719 C CA . ARG A 1 94 ? -8.961 14.773 -3.434 1 94.81 94 ARG A CA 1
ATOM 720 C C . ARG A 1 94 ? -8.711 16.203 -2.953 1 94.81 94 ARG A C 1
ATOM 722 O O . ARG A 1 94 ? -7.938 16.938 -3.562 1 94.81 94 ARG A O 1
ATOM 729 N N . ARG A 1 95 ? -9.344 16.625 -1.87 1 94.12 95 ARG A N 1
ATOM 730 C CA . ARG A 1 95 ? -9.141 17.953 -1.3 1 94.12 95 ARG A CA 1
ATOM 731 C C . ARG A 1 95 ? -7.949 17.969 -0.346 1 94.12 95 ARG A C 1
ATOM 733 O O . ARG A 1 95 ? -7.742 18.938 0.388 1 94.12 95 ARG A O 1
ATOM 740 N N . LEU A 1 96 ? -7.301 16.859 -0.213 1 92.62 96 LEU A N 1
ATOM 741 C CA . LEU A 1 96 ? -6.055 16.688 0.527 1 92.62 96 LEU A CA 1
ATOM 742 C C . LEU A 1 96 ? -6.309 16.703 2.031 1 92.62 96 LEU A C 1
ATOM 744 O O . LEU A 1 96 ? -5.477 17.188 2.801 1 92.62 96 LEU A O 1
ATOM 748 N N . SER A 1 97 ? -7.539 16.25 2.396 1 95.44 97 SER A N 1
ATOM 749 C CA . SER A 1 97 ? -7.84 15.961 3.795 1 95.44 97 SER A CA 1
ATOM 750 C C . SER A 1 97 ? -7.469 14.531 4.156 1 95.44 97 SER A C 1
ATOM 752 O O . SER A 1 97 ? -7.773 13.594 3.408 1 95.44 97 SER A O 1
ATOM 754 N N . LEU A 1 98 ? -6.848 14.414 5.312 1 96.56 98 LEU A N 1
ATOM 755 C CA . LEU A 1 98 ? -6.445 13.086 5.762 1 96.56 98 LEU A CA 1
ATOM 756 C C . LEU A 1 98 ? -7.371 12.578 6.855 1 96.56 98 LEU A C 1
ATOM 758 O O . LEU A 1 98 ? -7.543 13.234 7.887 1 96.56 98 LEU A O 1
ATOM 762 N N . PHE A 1 99 ? -7.992 11.461 6.645 1 97.38 99 PHE A N 1
ATOM 763 C CA . PHE A 1 99 ? -8.812 10.758 7.625 1 97.38 99 PHE A CA 1
ATOM 764 C C . PHE A 1 99 ? -8.102 9.508 8.133 1 97.38 99 PHE A C 1
ATOM 766 O O . PHE A 1 99 ? -7.539 8.742 7.352 1 97.38 99 PHE A O 1
ATOM 773 N N . VAL A 1 100 ? -8.117 9.375 9.398 1 96.75 100 VAL A N 1
ATOM 774 C CA . VAL A 1 100 ? -7.508 8.211 10.039 1 96.75 100 VAL A CA 1
ATOM 775 C C . VAL A 1 100 ? -8.57 7.426 10.805 1 96.75 100 VAL A C 1
ATOM 777 O O . VAL A 1 100 ? -9.375 8.016 11.539 1 96.75 100 VAL A O 1
ATOM 780 N N . ASN A 1 101 ? -8.656 6.129 10.602 1 96.94 101 ASN A N 1
ATOM 781 C CA . ASN A 1 101 ? -9.547 5.211 11.305 1 96.94 101 ASN A CA 1
ATOM 782 C C . ASN A 1 101 ? -8.766 4.117 12.023 1 96.94 101 ASN A C 1
ATOM 784 O O . ASN A 1 101 ? -8.148 3.264 11.391 1 96.94 101 ASN A O 1
ATOM 788 N N . THR A 1 102 ? -8.812 4.109 13.344 1 95 102 THR A N 1
ATOM 789 C CA . THR A 1 102 ? -7.941 3.246 14.133 1 95 102 THR A CA 1
ATOM 790 C C . THR A 1 102 ? -8.602 1.895 14.383 1 95 102 THR A C 1
ATOM 792 O O . THR A 1 102 ? -8.328 1.237 15.391 1 95 102 THR A O 1
ATOM 795 N N . SER A 1 103 ? -9.531 1.534 13.609 1 95.31 103 SER A N 1
ATOM 796 C CA . SER A 1 103 ? -10.195 0.235 13.602 1 95.31 103 SER A CA 1
ATOM 797 C C . SER A 1 103 ? -10.398 -0.277 12.18 1 95.31 103 SER A C 1
ATOM 799 O O . SER A 1 103 ? -10.633 0.508 11.266 1 95.31 103 SER A O 1
ATOM 801 N N . VAL A 1 104 ? -10.375 -1.554 12.016 1 96.75 104 VAL A N 1
ATOM 802 C CA . VAL A 1 104 ? -10.586 -2.119 10.688 1 96.75 104 VAL A CA 1
ATOM 803 C C . VAL A 1 104 ? -11.945 -2.809 10.633 1 96.75 104 VAL A C 1
ATOM 805 O O . VAL A 1 104 ? -12.266 -3.479 9.648 1 96.75 104 VAL A O 1
ATOM 808 N N . VAL A 1 105 ? -12.734 -2.635 11.75 1 97 105 VAL A N 1
ATOM 809 C CA . VAL A 1 105 ? -14.008 -3.354 11.773 1 97 105 VAL A CA 1
ATOM 810 C C . VAL A 1 105 ? -15.164 -2.359 11.852 1 97 105 VAL A C 1
ATOM 812 O O . VAL A 1 105 ? -16.312 -2.721 11.617 1 97 105 VAL A O 1
ATOM 815 N N . ARG A 1 106 ? -14.797 -1.132 12.203 1 97.62 106 ARG A N 1
ATOM 816 C CA . ARG A 1 106 ? -15.828 -0.113 12.352 1 97.62 106 ARG A CA 1
ATOM 817 C C . ARG A 1 106 ? -15.242 1.288 12.234 1 97.62 106 ARG A C 1
ATOM 819 O O . ARG A 1 106 ? -14.023 1.46 12.289 1 97.62 106 ARG A O 1
ATOM 826 N N . SER A 1 107 ? -16.156 2.238 11.992 1 97.38 107 SER A N 1
ATOM 827 C CA . SER A 1 107 ? -15.75 3.635 12.07 1 97.38 107 SER A CA 1
ATOM 828 C C . SER A 1 107 ? -16.203 4.273 13.383 1 97.38 107 SER A C 1
ATOM 830 O O . SER A 1 107 ? -15.719 3.926 14.453 1 97.38 107 SER A O 1
ATOM 832 N N . GLY A 1 108 ? -17.047 5.305 13.258 1 95.62 108 GLY A N 1
ATOM 833 C CA . GLY A 1 108 ? -17.562 5.973 14.445 1 95.62 108 GLY A CA 1
ATOM 834 C C . GLY A 1 108 ? -16.484 6.691 15.234 1 95.62 108 GLY A C 1
ATOM 835 O O . GLY A 1 108 ? -15.789 7.566 14.711 1 95.62 108 GLY A O 1
ATOM 836 N N . ASP A 1 109 ? -16.281 6.289 16.516 1 95.06 109 ASP A N 1
ATOM 837 C CA . ASP A 1 109 ? -15.344 6.938 17.422 1 95.06 109 ASP A CA 1
ATOM 838 C C . ASP A 1 109 ? -13.898 6.582 17.078 1 95.06 109 ASP A C 1
ATOM 840 O O . ASP A 1 109 ? -12.961 7.164 17.625 1 95.06 109 ASP A O 1
ATOM 844 N N . ALA A 1 110 ? -13.734 5.699 16.141 1 95.31 110 ALA A N 1
ATOM 845 C CA . ALA A 1 110 ? -12.391 5.281 15.766 1 95.31 110 ALA A CA 1
ATOM 846 C C . ALA A 1 110 ? -11.82 6.184 14.672 1 95.31 110 ALA A C 1
ATOM 848 O O . ALA A 1 110 ? -10.625 6.109 14.359 1 95.31 110 ALA A O 1
ATOM 849 N N . CYS A 1 111 ? -12.688 7.023 14.117 1 96.75 111 CYS A N 1
ATOM 850 C CA . CYS A 1 111 ? -12.273 7.844 12.984 1 96.75 111 CYS A CA 1
ATOM 851 C C . CYS A 1 111 ? -12.039 9.289 13.414 1 96.75 111 CYS A C 1
ATOM 853 O O . CYS A 1 111 ? -12.797 9.836 14.219 1 96.75 111 CYS A O 1
ATOM 855 N N . PHE A 1 112 ? -11 9.945 12.836 1 95.69 112 PHE A N 1
ATOM 856 C CA . PHE A 1 112 ? -10.805 11.383 13.016 1 95.69 112 PHE A CA 1
ATOM 857 C C . PHE A 1 112 ? -10.117 11.984 11.805 1 95.69 112 PHE A C 1
ATOM 859 O O . PHE A 1 112 ? -9.383 11.297 11.086 1 95.69 112 PHE A O 1
ATOM 866 N N . ARG A 1 113 ? -10.422 13.18 11.578 1 96.12 113 ARG A N 1
ATOM 867 C CA . ARG A 1 113 ? -9.781 13.969 10.539 1 96.12 113 ARG A CA 1
ATOM 868 C C . ARG A 1 113 ? -8.508 14.633 11.062 1 96.12 113 ARG A C 1
ATOM 870 O O . ARG A 1 113 ? -8.547 15.344 12.07 1 96.12 113 ARG A O 1
ATOM 877 N N . CYS A 1 114 ? -7.406 14.383 10.367 1 94.56 114 CYS A N 1
ATOM 878 C CA . CYS A 1 114 ? -6.148 15 10.773 1 94.56 114 CYS A CA 1
ATOM 879 C C . CYS A 1 114 ? -6.129 16.484 10.422 1 94.56 114 CYS A C 1
ATOM 881 O O . CYS A 1 114 ? -6.949 16.938 9.625 1 94.56 114 CYS A O 1
ATOM 883 N N . ALA A 1 115 ? -5.152 17.125 11.086 1 92.75 115 ALA A N 1
ATOM 884 C CA . ALA A 1 115 ? -4.914 18.516 10.703 1 92.75 115 ALA A CA 1
ATOM 885 C C . ALA A 1 115 ? -4.355 18.594 9.281 1 92.75 115 ALA A C 1
ATOM 887 O O . ALA A 1 115 ? -3.867 17.594 8.742 1 92.75 115 ALA A O 1
ATOM 888 N N . ASP A 1 116 ? -4.504 19.719 8.633 1 89.5 116 ASP A N 1
ATOM 889 C CA . ASP A 1 116 ? -4.059 19.953 7.262 1 89.5 116 ASP A CA 1
ATOM 890 C C . ASP A 1 116 ? -2.553 19.719 7.133 1 89.5 116 ASP A C 1
ATOM 892 O O . ASP A 1 116 ? -1.766 20.312 7.879 1 89.5 116 ASP A O 1
ATOM 896 N N . LEU A 1 117 ? -2.119 18.844 6.215 1 83.75 117 LEU A N 1
ATOM 897 C CA . LEU A 1 117 ? -0.708 18.547 5.996 1 83.75 117 LEU A CA 1
ATOM 898 C C . LEU A 1 117 ? -0.042 19.656 5.184 1 83.75 117 LEU A C 1
ATOM 900 O O . LEU A 1 117 ? 1.187 19.703 5.094 1 83.75 117 LEU A O 1
ATOM 904 N N . LYS A 1 118 ? -0.745 20.625 4.648 1 82.31 118 LYS A N 1
ATOM 905 C CA . LYS A 1 118 ? -0.273 21.797 3.924 1 82.31 118 LYS A CA 1
ATOM 906 C C . LYS A 1 118 ? 0.592 21.406 2.732 1 82.31 118 LYS A C 1
ATOM 908 O O . LYS A 1 118 ? 1.608 22.047 2.455 1 82.31 118 LYS A O 1
ATOM 913 N N . VAL A 1 119 ? 0.315 20.188 2.221 1 81.81 119 VAL A N 1
ATOM 914 C CA . VAL A 1 119 ? 1.02 19.781 1.009 1 81.81 119 VAL A CA 1
ATOM 915 C C . VAL A 1 119 ? 0.426 20.5 -0.201 1 81.81 119 VA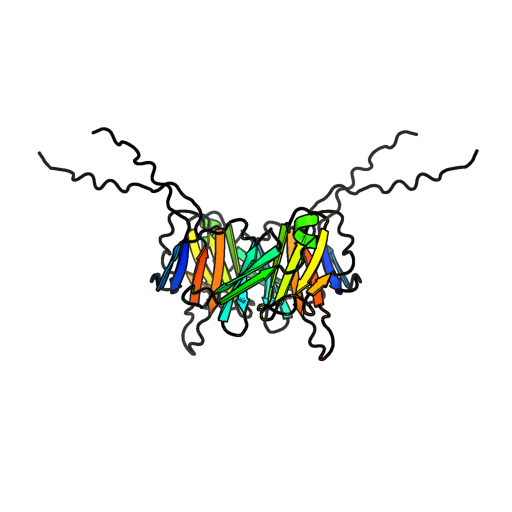L A C 1
ATOM 917 O O . VAL A 1 119 ? -0.795 20.625 -0.318 1 81.81 119 VAL A O 1
ATOM 920 N N . PRO A 1 120 ? 1.304 21.016 -1.048 1 76.81 120 PRO A N 1
ATOM 921 C CA . PRO A 1 120 ? 0.816 21.859 -2.15 1 76.81 120 PRO A CA 1
ATOM 922 C C . PRO A 1 120 ? 0.064 21.047 -3.209 1 76.81 120 PRO A C 1
ATOM 924 O O . PRO A 1 120 ? -0.705 21.609 -3.988 1 76.81 120 PRO A O 1
ATOM 927 N N . SER A 1 121 ? 0.376 19.797 -3.377 1 85.12 121 SER A N 1
ATOM 928 C CA . SER A 1 121 ? -0.254 18.938 -4.363 1 85.12 121 SER A CA 1
ATOM 929 C C . SER A 1 121 ? -0.379 17.5 -3.844 1 85.12 121 SER A C 1
ATOM 931 O O . SER A 1 121 ? 0.172 17.172 -2.793 1 85.12 121 SER A O 1
ATOM 933 N N . ALA A 1 122 ? -1.127 16.688 -4.625 1 87.12 122 ALA A N 1
ATOM 934 C CA . ALA A 1 122 ? -1.31 15.297 -4.238 1 87.12 122 ALA A CA 1
ATOM 935 C C . ALA A 1 122 ? 0.034 14.586 -4.098 1 87.12 122 ALA A C 1
ATOM 937 O O . ALA A 1 122 ? 0.858 14.617 -5.012 1 87.12 122 ALA A O 1
ATOM 938 N N . PRO A 1 123 ? 0.24 13.984 -2.971 1 90.94 123 PRO A N 1
ATOM 939 C CA . PRO A 1 123 ? 1.495 13.25 -2.783 1 90.94 123 PRO A CA 1
ATOM 940 C C . PRO A 1 123 ? 1.603 12.023 -3.68 1 90.94 123 PRO A C 1
ATOM 942 O O . PRO A 1 123 ? 0.587 11.516 -4.168 1 90.94 123 PRO A O 1
ATOM 945 N N . LEU A 1 124 ? 2.809 11.578 -3.85 1 87.19 124 LEU A N 1
ATOM 946 C CA . LEU A 1 124 ? 3.08 10.359 -4.598 1 87.19 124 LEU A CA 1
ATOM 947 C C . LEU A 1 124 ? 2.643 9.125 -3.807 1 87.19 124 LEU A C 1
ATOM 949 O O . LEU A 1 124 ? 2.15 8.156 -4.387 1 87.19 124 LEU A O 1
ATOM 953 N N . CYS A 1 125 ? 2.859 9.203 -2.568 1 91.06 125 CYS A N 1
ATOM 954 C CA . CYS A 1 125 ? 2.555 8.086 -1.679 1 91.06 125 CYS A CA 1
ATOM 955 C C . CYS A 1 125 ? 2.436 8.555 -0.234 1 91.06 125 CYS A C 1
ATOM 957 O O . CYS A 1 125 ? 2.893 9.648 0.105 1 91.06 125 CYS A O 1
ATOM 959 N N . LEU A 1 126 ? 1.858 7.762 0.607 1 93.81 126 LEU A N 1
ATOM 960 C CA . LEU A 1 126 ? 1.8 8.039 2.037 1 93.81 126 LEU A CA 1
ATOM 961 C C . LEU A 1 126 ? 1.726 6.75 2.844 1 93.81 126 LEU A C 1
ATOM 963 O O . LEU A 1 126 ? 1.233 5.734 2.35 1 93.81 126 LEU A O 1
ATOM 967 N N . CYS A 1 127 ? 2.242 6.738 4.02 1 95.44 127 CYS A N 1
ATOM 968 C CA . CYS A 1 127 ? 2.023 5.656 4.977 1 95.44 127 CYS A CA 1
ATOM 969 C C . CYS A 1 127 ? 1.949 6.195 6.398 1 95.44 127 CYS A C 1
ATOM 971 O O . CYS A 1 127 ? 2.389 7.312 6.668 1 95.44 127 CYS A O 1
ATOM 973 N N . VAL A 1 128 ? 1.291 5.465 7.219 1 94.94 128 VAL A N 1
ATOM 974 C CA . VAL A 1 128 ? 0.961 5.898 8.57 1 94.94 128 VAL A CA 1
ATOM 975 C C . VAL A 1 128 ? 1.641 4.984 9.594 1 94.94 128 VAL A C 1
ATOM 977 O O . VAL A 1 128 ? 1.662 3.762 9.422 1 94.94 128 VAL A O 1
ATOM 980 N N . LEU A 1 129 ? 2.219 5.605 10.602 1 93.56 129 LEU A N 1
ATOM 981 C CA . LEU A 1 129 ? 2.795 4.91 11.75 1 93.56 129 LEU A CA 1
ATOM 982 C C . LEU A 1 129 ? 2.018 5.227 13.023 1 93.56 129 LEU A C 1
ATOM 984 O O . LEU A 1 129 ? 2.096 6.344 13.539 1 93.56 129 LEU A O 1
ATOM 988 N N . PRO A 1 130 ? 1.275 4.223 13.492 1 88.5 130 PRO A N 1
ATOM 989 C CA . PRO A 1 130 ? 0.587 4.461 14.766 1 88.5 130 PRO A CA 1
ATOM 990 C C . PRO A 1 130 ? 1.553 4.629 15.938 1 88.5 130 PRO A C 1
ATOM 992 O O . PRO A 1 130 ? 2.59 3.961 15.984 1 88.5 130 PRO A O 1
ATOM 995 N N . LEU A 1 131 ? 1.279 5.594 16.766 1 83.81 131 LEU A N 1
ATOM 996 C CA . LEU A 1 131 ? 2.127 5.836 17.938 1 83.81 131 LEU A CA 1
ATOM 997 C C . LEU A 1 131 ? 1.58 5.125 19.156 1 83.81 131 LEU A C 1
ATOM 999 O O . LEU A 1 131 ? 0.364 5.012 19.328 1 83.81 131 LEU A O 1
ATOM 1003 N N . PRO A 1 132 ? 2.385 4.215 19.797 1 70.62 132 PRO A N 1
ATOM 1004 C CA . PRO A 1 132 ? 1.972 3.398 20.953 1 70.62 132 PRO A CA 1
ATOM 1005 C C . PRO A 1 132 ? 1.41 4.23 22.094 1 70.62 132 PRO A C 1
ATOM 1007 O O . PRO A 1 132 ? 2.07 5.156 22.578 1 70.62 132 PRO A O 1
ATOM 1010 N N . SER A 1 133 ? 0.631 5.172 21.828 1 62.91 133 SER A N 1
ATOM 1011 C CA . SER A 1 133 ? 0.198 5.805 23.078 1 62.91 133 SER A CA 1
ATOM 1012 C C . SER A 1 133 ? -1.122 5.219 23.562 1 62.91 133 SER A C 1
ATOM 1014 O O . SER A 1 133 ? -1.997 4.891 22.75 1 62.91 133 SER A O 1
ATOM 1016 N N . GLN A 1 134 ? -1.209 4.637 24.844 1 55.91 134 GLN A N 1
ATOM 1017 C CA . GLN A 1 134 ? -2.377 4.023 25.469 1 55.91 134 GLN A CA 1
ATOM 1018 C C . GLN A 1 134 ? -3.648 4.805 25.141 1 55.91 134 GLN A C 1
ATOM 1020 O O . GLN A 1 134 ? -4.727 4.223 25.016 1 55.91 134 GLN A O 1
ATOM 1025 N N . ASP A 1 135 ? -3.508 6.07 25.109 1 56.84 135 ASP A N 1
ATOM 1026 C CA . ASP A 1 135 ? -4.73 6.867 25.109 1 56.84 135 ASP A CA 1
ATOM 1027 C C . ASP A 1 135 ? -4.824 7.75 23.875 1 56.84 135 ASP A C 1
ATOM 1029 O O . ASP A 1 135 ? -5.684 8.625 23.797 1 56.84 135 ASP A O 1
ATOM 1033 N N . SER A 1 136 ? -3.818 7.484 22.906 1 64.62 136 SER A N 1
ATOM 1034 C CA . SER A 1 136 ? -3.896 8.492 21.844 1 64.62 136 SER A CA 1
ATOM 1035 C C . SER A 1 136 ? -4.078 7.844 20.469 1 64.62 136 SER A C 1
ATOM 1037 O O . SER A 1 136 ? -3.607 6.727 20.25 1 64.62 136 SER A O 1
ATOM 1039 N N . ALA A 1 137 ? -4.969 8.359 19.766 1 74.31 137 ALA A N 1
ATOM 1040 C CA . ALA A 1 137 ? -5.191 8.031 18.359 1 74.31 137 ALA A CA 1
ATOM 1041 C C . ALA A 1 137 ? -4.152 8.703 17.469 1 74.31 137 ALA A C 1
ATOM 1043 O O . ALA A 1 137 ? -4.289 8.719 16.25 1 74.31 137 ALA A O 1
ATOM 1044 N N . ASP A 1 138 ? -3.102 9.078 18.172 1 87.06 138 ASP A N 1
ATOM 1045 C CA . ASP A 1 138 ? -2.119 9.852 17.422 1 87.06 138 ASP A CA 1
ATOM 1046 C C . ASP A 1 138 ? -1.337 8.953 16.453 1 87.06 138 ASP A C 1
ATOM 1048 O O . ASP A 1 138 ? -1.077 7.785 16.766 1 87.06 138 ASP A O 1
ATOM 1052 N N . VAL A 1 139 ? -1.127 9.516 15.305 1 92.75 139 VAL A N 1
ATOM 1053 C CA . VAL A 1 139 ? -0.343 8.797 14.305 1 92.75 139 VAL A CA 1
ATOM 1054 C C . VAL A 1 139 ? 0.714 9.727 13.711 1 92.75 139 VAL A C 1
ATOM 1056 O O . VAL A 1 139 ? 0.594 10.953 13.797 1 92.75 139 VAL A O 1
ATOM 1059 N N . GLN A 1 140 ? 1.745 9.172 13.297 1 93.94 140 GLN A N 1
ATOM 1060 C CA . GLN A 1 140 ? 2.693 9.844 12.414 1 93.94 140 GLN A CA 1
ATOM 1061 C C . GLN A 1 140 ? 2.434 9.5 10.953 1 93.94 140 GLN A C 1
ATOM 1063 O O . GLN A 1 140 ? 2.143 8.344 10.625 1 93.94 140 GLN A O 1
ATOM 1068 N N . VAL A 1 141 ? 2.504 10.5 10.086 1 94.12 141 VAL A N 1
ATOM 1069 C CA . VAL A 1 141 ? 2.223 10.336 8.664 1 94.12 141 VAL A CA 1
ATOM 1070 C C . VAL A 1 141 ? 3.459 10.703 7.848 1 94.12 141 VAL A C 1
ATOM 1072 O O . VAL A 1 141 ? 4.035 11.773 8.031 1 94.12 141 VAL A O 1
ATOM 1075 N N . VAL A 1 142 ? 3.885 9.812 7.004 1 94.69 142 VAL A N 1
ATOM 1076 C CA . VAL A 1 142 ? 4.969 10.102 6.07 1 94.69 142 VAL A CA 1
ATOM 1077 C C . VAL A 1 142 ? 4.402 10.273 4.66 1 94.69 142 VAL A C 1
ATOM 1079 O O . VAL A 1 142 ? 3.623 9.445 4.191 1 94.69 142 VAL A O 1
ATOM 1082 N N . VAL A 1 143 ? 4.797 11.344 4.043 1 92.44 143 VAL A N 1
ATOM 1083 C CA . VAL A 1 143 ? 4.309 11.656 2.703 1 92.44 143 VAL A CA 1
ATOM 1084 C C . VAL A 1 143 ? 5.488 11.867 1.758 1 92.44 143 VAL A C 1
ATOM 1086 O O . VAL A 1 143 ? 6.453 12.555 2.102 1 92.44 143 VAL A O 1
ATOM 1089 N N . GLY A 1 144 ? 5.477 11.164 0.603 1 90.75 144 GLY A N 1
ATOM 1090 C CA . GLY A 1 144 ? 6.309 11.57 -0.519 1 90.75 144 GLY A CA 1
ATOM 1091 C C . GLY A 1 144 ? 5.648 12.594 -1.419 1 90.75 144 GLY A C 1
ATOM 1092 O O . GLY A 1 144 ? 4.684 12.281 -2.121 1 90.75 144 GLY A O 1
ATOM 1093 N N . THR A 1 145 ? 6.176 13.781 -1.484 1 84.69 145 THR A N 1
ATOM 1094 C CA . THR A 1 145 ? 5.523 14.844 -2.246 1 84.69 145 THR A CA 1
ATOM 1095 C C . THR A 1 145 ? 5.93 14.773 -3.717 1 84.69 145 THR A C 1
ATOM 1097 O O . THR A 1 145 ? 6.945 14.164 -4.062 1 84.69 145 THR A O 1
ATOM 1100 N N . ALA A 1 146 ? 5.012 15.227 -4.578 1 76.06 146 ALA A N 1
ATOM 1101 C CA . ALA A 1 146 ? 5.285 15.289 -6.012 1 76.06 146 ALA A CA 1
ATOM 1102 C C . ALA A 1 146 ? 5.859 16.641 -6.398 1 76.06 146 ALA A C 1
ATOM 1104 O O . ALA A 1 146 ? 5.797 17.594 -5.621 1 76.06 146 ALA A O 1
ATOM 1105 N N . GLU A 1 147 ? 6.508 16.5 -7.59 1 65.5 147 GLU A N 1
ATOM 1106 C CA . GLU A 1 147 ? 6.906 17.781 -8.172 1 65.5 147 GLU A CA 1
ATOM 1107 C C . GLU A 1 147 ? 5.688 18.641 -8.5 1 65.5 147 GLU A C 1
ATOM 1109 O O . GLU A 1 147 ? 4.668 18.125 -8.961 1 65.5 147 GLU A O 1
ATOM 1114 N N . GLY A 1 148 ? 5.426 19.797 -7.871 1 58.84 148 GLY A N 1
ATOM 1115 C CA . GLY A 1 148 ? 4.309 20.656 -8.234 1 58.84 148 GLY A CA 1
ATOM 1116 C C . GLY A 1 148 ? 4.715 22.109 -8.445 1 58.84 148 GLY A C 1
ATOM 1117 O O . GLY A 1 148 ? 5.867 22.484 -8.203 1 58.84 148 GLY A O 1
ATOM 1118 N N . PRO A 1 149 ? 3.783 22.812 -9.219 1 51.38 149 PRO A N 1
ATOM 1119 C CA . PRO A 1 149 ? 4.051 24.234 -9.445 1 51.38 149 PRO A CA 1
ATOM 1120 C C . PRO A 1 149 ? 4.09 25.047 -8.156 1 51.38 149 PRO A C 1
ATOM 1122 O O . PRO A 1 149 ? 3.371 24.734 -7.203 1 51.38 149 PRO A O 1
ATOM 1125 N N . ALA A 1 150 ? 5.121 25.578 -7.82 1 46.12 150 ALA A N 1
ATOM 1126 C CA . ALA A 1 150 ? 5.277 26.484 -6.684 1 46.12 150 ALA A CA 1
ATOM 1127 C C . ALA A 1 150 ? 4.211 27.578 -6.703 1 46.12 150 ALA A C 1
ATOM 1129 O O . ALA A 1 150 ? 3.971 28.203 -7.738 1 46.12 150 ALA A O 1
ATOM 1130 N N . LEU A 1 151 ? 3.186 27.344 -5.984 1 41.97 151 LEU A N 1
ATOM 1131 C CA . LEU A 1 151 ? 2.246 28.453 -5.875 1 41.97 151 LEU A CA 1
ATOM 1132 C C . LEU A 1 151 ? 2.941 29.703 -5.348 1 41.97 151 LEU A C 1
ATOM 1134 O O . LEU A 1 151 ? 3.707 29.641 -4.383 1 41.97 151 LEU A O 1
ATOM 1138 N N . LEU A 1 152 ? 3.283 30.609 -6.09 1 36.78 152 LEU A N 1
ATOM 1139 C CA . LEU A 1 152 ? 3.693 31.938 -5.676 1 36.78 152 LEU A CA 1
ATOM 1140 C C . LEU A 1 152 ? 2.6 32.625 -4.855 1 36.78 152 LEU A C 1
ATOM 1142 O O . LEU A 1 152 ? 1.482 32.812 -5.34 1 36.78 152 LEU A O 1
ATOM 1146 N N . VAL A 1 153 ? 2.543 32.312 -3.605 1 36.22 153 VAL A N 1
ATOM 1147 C CA . VAL A 1 153 ? 1.714 33.219 -2.801 1 36.22 153 VAL A CA 1
ATOM 1148 C C . VAL A 1 153 ? 2.219 34.656 -2.932 1 36.22 153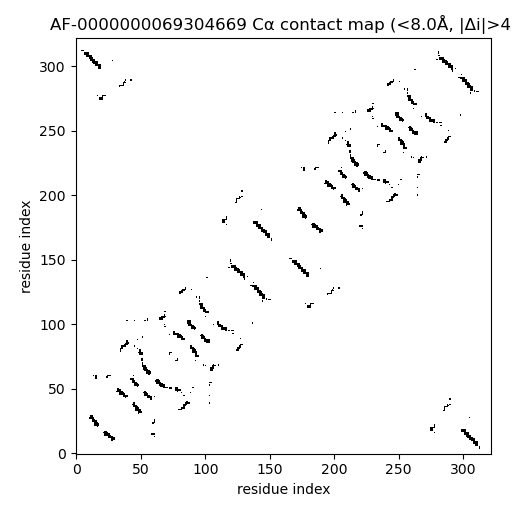 VAL A C 1
ATOM 1150 O O . VAL A 1 153 ? 3.346 34.969 -2.541 1 36.22 153 VAL A O 1
ATOM 1153 N N . SER A 1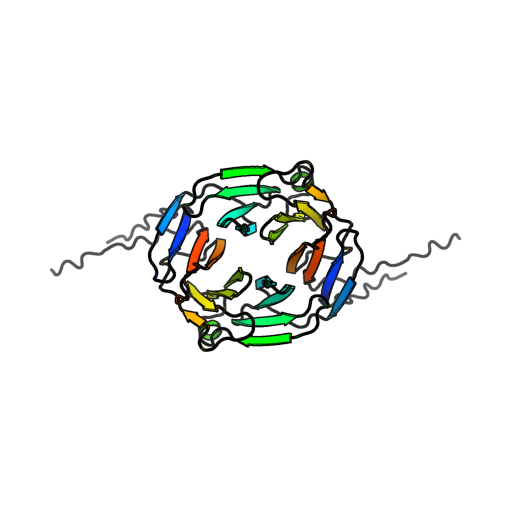 154 ? 1.908 35.344 -4.066 1 36.66 154 SER A N 1
ATOM 1154 C CA . SER A 1 154 ? 2.201 36.781 -4.145 1 36.66 154 SER A CA 1
ATOM 1155 C C . SER A 1 154 ? 1.482 37.531 -3.043 1 36.66 154 SER A C 1
ATOM 1157 O O . SER A 1 154 ? 0.265 37.438 -2.887 1 36.66 154 SER A O 1
ATOM 1159 N N . ARG A 1 155 ? 2.096 37.844 -1.894 1 33.84 155 ARG A N 1
ATOM 1160 C CA . ARG A 1 155 ? 1.634 38.875 -0.958 1 33.84 155 ARG A CA 1
ATOM 1161 C C . ARG A 1 155 ? 1.363 40.188 -1.675 1 33.84 155 ARG A C 1
ATOM 1163 O O . ARG A 1 155 ? 2.279 40.781 -2.227 1 33.84 155 ARG A O 1
ATOM 1170 N N . HIS A 1 156 ? 0.36 40.312 -2.543 1 35.91 156 HIS A N 1
ATOM 1171 C CA . HIS A 1 156 ? -0.044 41.656 -2.916 1 35.91 156 HIS A CA 1
ATOM 1172 C C . HIS A 1 156 ? -0.32 42.5 -1.683 1 35.91 156 HIS A C 1
ATOM 1174 O O . HIS A 1 156 ? -1.113 42.125 -0.82 1 35.91 156 HIS A O 1
ATOM 1180 N N . GLU A 1 157 ? 0.682 43.219 -1.251 1 36.78 157 GLU A N 1
ATOM 1181 C CA . GLU A 1 157 ? 0.597 44.375 -0.393 1 36.78 157 GLU A CA 1
ATOM 1182 C C . GLU A 1 157 ? -0.455 45.375 -0.905 1 36.78 157 GLU A C 1
ATOM 1184 O O . GLU A 1 157 ? -0.386 45.812 -2.051 1 36.78 157 GLU A O 1
ATOM 1189 N N . VAL A 1 158 ? -1.695 45.125 -0.614 1 36.44 158 VAL A N 1
ATOM 1190 C CA . VAL A 1 158 ? -2.742 46.125 -0.79 1 36.44 158 VAL A CA 1
ATOM 1191 C C . VAL A 1 158 ? -2.275 47.469 -0.232 1 36.44 158 VAL A C 1
ATOM 1193 O O . VAL A 1 158 ? -2.057 47.594 0.974 1 36.44 158 VAL A O 1
ATOM 1196 N N . ARG A 1 159 ? -1.339 48.156 -0.921 1 31.52 159 ARG A N 1
ATOM 1197 C CA . ARG A 1 159 ? -1.076 49.531 -0.607 1 31.52 159 ARG A CA 1
ATOM 1198 C C . ARG A 1 159 ? -2.328 50.406 -0.802 1 31.52 159 ARG A C 1
ATOM 1200 O O . ARG A 1 159 ? -2.936 50.375 -1.876 1 31.52 159 ARG A O 1
ATOM 1207 N N . ASP A 1 160 ? -3.023 50.656 0.233 1 36.12 160 ASP A N 1
ATOM 1208 C CA . ASP A 1 160 ? -4.008 51.719 0.397 1 36.12 160 ASP A CA 1
ATOM 1209 C C . ASP A 1 160 ? -3.457 53.062 -0.1 1 36.12 160 ASP A C 1
ATOM 1211 O O . ASP A 1 160 ? -2.391 53.5 0.334 1 36.12 160 ASP A O 1
ATOM 1215 N N . PHE A 1 161 ? -3.684 53.375 -1.427 1 29.56 161 PHE A N 1
ATOM 1216 C CA . PHE A 1 161 ? -3.609 54.781 -1.784 1 29.56 161 PHE A CA 1
ATOM 1217 C C . PHE A 1 161 ? -4.773 55.562 -1.178 1 29.56 161 PHE A C 1
ATOM 1219 O O . PHE A 1 161 ? -5.871 55 -1.016 1 29.56 161 PHE A O 1
ATOM 1226 N N . HIS B 1 1 ? 1.834 46.094 -13.039 1 33.69 1 HIS B N 1
ATOM 1227 C CA . HIS B 1 1 ? 2.672 45.219 -12.203 1 33.69 1 HIS B CA 1
ATOM 1228 C C . HIS B 1 1 ? 2.732 43.812 -12.75 1 33.69 1 HIS B C 1
ATOM 1230 O O . HIS B 1 1 ? 1.696 43.188 -12.984 1 33.69 1 HIS B O 1
ATOM 1236 N N . VAL B 1 2 ? 3.645 43.5 -13.617 1 29.67 2 VAL B N 1
ATOM 1237 C CA . VAL B 1 2 ? 3.703 42.25 -14.359 1 29.67 2 VAL B CA 1
ATOM 1238 C C . VAL B 1 2 ? 4 41.094 -13.406 1 29.67 2 VAL B C 1
ATOM 1240 O O . VAL B 1 2 ? 4.922 41.188 -12.594 1 29.67 2 VAL B O 1
ATOM 1243 N N . PHE B 1 3 ? 2.98 40.438 -12.859 1 37.16 3 PHE B N 1
ATOM 1244 C CA . PHE B 1 3 ? 3.137 39.156 -12.18 1 37.16 3 PHE B CA 1
ATOM 1245 C C . PHE B 1 3 ? 3.984 38.188 -13.008 1 37.16 3 PHE B C 1
ATOM 1247 O O . PHE B 1 3 ? 3.703 37.969 -14.18 1 37.16 3 PHE B O 1
ATOM 1254 N N . GLN B 1 4 ? 5.238 38.438 -12.953 1 37.56 4 GLN B N 1
ATOM 1255 C CA . GLN B 1 4 ? 5.957 37.344 -13.641 1 37.56 4 GLN B CA 1
ATOM 1256 C C . GLN B 1 4 ? 5.902 36.062 -12.836 1 37.56 4 GLN B C 1
ATOM 1258 O O . GLN B 1 4 ? 6.195 36.062 -11.641 1 37.56 4 GLN B O 1
ATOM 1263 N N . PRO B 1 5 ? 5.125 35.031 -13.195 1 41.59 5 PRO B N 1
ATOM 1264 C CA . PRO B 1 5 ? 5.09 33.719 -12.586 1 41.59 5 PRO B CA 1
ATOM 1265 C C . PRO B 1 5 ? 6.484 33.156 -12.273 1 41.59 5 PRO B C 1
ATOM 1267 O O . PRO B 1 5 ? 7.391 33.25 -13.102 1 41.59 5 PRO B O 1
ATOM 1270 N N . VAL B 1 6 ? 7.145 33.625 -11.219 1 43.28 6 VAL B N 1
ATOM 1271 C CA . VAL B 1 6 ? 8.352 32.875 -10.922 1 43.28 6 VAL B CA 1
ATOM 1272 C C . VAL B 1 6 ? 8.023 31.375 -10.898 1 43.28 6 VAL B C 1
ATOM 1274 O O . VAL B 1 6 ? 7.047 30.953 -10.273 1 43.28 6 VAL B O 1
ATOM 1277 N N . ARG B 1 7 ? 8.125 30.547 -11.852 1 45 7 ARG B N 1
ATOM 1278 C CA . ARG B 1 7 ? 7.949 29.141 -12.164 1 45 7 ARG B CA 1
ATOM 1279 C C . ARG B 1 7 ? 8.672 28.25 -11.156 1 45 7 ARG B C 1
ATOM 1281 O O . ARG B 1 7 ? 9.805 27.828 -11.398 1 45 7 ARG B O 1
ATOM 1288 N N . GLY B 1 8 ? 9.078 28.578 -9.914 1 48.38 8 GLY B N 1
ATOM 1289 C CA . GLY B 1 8 ? 9.961 27.609 -9.281 1 48.38 8 GLY B CA 1
ATOM 1290 C C . GLY B 1 8 ? 9.281 26.297 -8.945 1 48.38 8 GLY B C 1
ATOM 1291 O O . GLY B 1 8 ? 8.055 26.25 -8.812 1 48.38 8 GLY B O 1
ATOM 1292 N N . SER B 1 9 ? 9.562 25.125 -9.516 1 55.59 9 SER B N 1
ATOM 1293 C CA . SER B 1 9 ? 9.031 23.781 -9.336 1 55.59 9 SER B CA 1
ATOM 1294 C C . SER B 1 9 ? 9.312 23.25 -7.934 1 55.59 9 SER B C 1
ATOM 1296 O O . SER B 1 9 ? 10.438 23.375 -7.434 1 55.59 9 SER B O 1
ATOM 1298 N N . LEU B 1 10 ? 8.336 23.219 -7.043 1 67.38 10 LEU B N 1
ATOM 1299 C CA . LEU B 1 10 ? 8.562 22.625 -5.73 1 67.38 10 LEU B CA 1
ATOM 1300 C C . LEU B 1 10 ? 9.219 21.25 -5.863 1 67.38 10 LEU B C 1
ATOM 1302 O O . LEU B 1 10 ? 8.781 20.422 -6.66 1 67.38 10 LEU B O 1
ATOM 1306 N N . LYS B 1 11 ? 10.469 21.203 -5.348 1 79.56 11 LYS B N 1
ATOM 1307 C CA . LYS B 1 11 ? 11.219 19.953 -5.328 1 79.56 11 LYS B CA 1
ATOM 1308 C C . LYS B 1 11 ? 10.539 18.906 -4.445 1 79.56 11 LYS B C 1
ATOM 1310 O O . LYS B 1 11 ? 10.039 19.234 -3.367 1 79.56 11 LYS B O 1
ATOM 1315 N N . PRO B 1 12 ? 10.422 17.719 -4.934 1 87.94 12 PRO B N 1
ATOM 1316 C CA . PRO B 1 12 ? 9.812 16.672 -4.113 1 87.94 12 PRO B CA 1
ATOM 1317 C C . PRO B 1 12 ? 10.523 16.484 -2.773 1 87.94 12 PRO B C 1
ATOM 1319 O O . PRO B 1 12 ? 11.719 16.75 -2.666 1 87.94 12 PRO B O 1
ATOM 1322 N N . GLU B 1 13 ? 9.75 16.203 -1.763 1 91.44 13 GLU B N 1
ATOM 1323 C CA . GLU B 1 13 ? 10.273 15.984 -0.419 1 91.44 13 GLU B CA 1
ATOM 1324 C C . GLU B 1 13 ? 9.641 14.758 0.229 1 91.44 13 GLU B C 1
ATOM 1326 O O . GLU B 1 13 ? 8.523 14.375 -0.124 1 91.44 13 GLU B O 1
ATOM 1331 N N . LEU B 1 14 ? 10.383 14.133 1.036 1 92.81 14 LEU B N 1
ATOM 1332 C CA . LEU B 1 14 ? 9.844 13.211 2.031 1 92.81 14 LEU B CA 1
ATOM 1333 C C . LEU B 1 14 ? 9.578 13.93 3.35 1 92.81 14 LEU B C 1
ATOM 1335 O O . LEU B 1 14 ? 10.5 14.477 3.959 1 92.81 14 LEU B O 1
ATOM 1339 N N . GLN B 1 15 ? 8.312 13.938 3.748 1 92.44 15 GLN B N 1
ATOM 1340 C CA . GLN B 1 15 ? 7.938 14.703 4.93 1 92.44 15 GLN B CA 1
ATOM 1341 C C . GLN B 1 15 ? 7.262 13.812 5.969 1 92.44 15 GLN B C 1
ATOM 1343 O O . GLN B 1 15 ? 6.469 12.938 5.621 1 92.44 15 GLN B O 1
ATOM 1348 N N . THR B 1 16 ? 7.59 14.016 7.184 1 93.88 16 THR B N 1
ATOM 1349 C CA . THR B 1 16 ? 6.91 13.367 8.305 1 93.88 16 THR B CA 1
ATOM 1350 C C . THR B 1 16 ? 6.074 14.383 9.086 1 93.88 16 THR B C 1
ATOM 1352 O O . THR B 1 16 ? 6.566 15.453 9.445 1 93.88 16 THR B O 1
ATOM 1355 N N . TRP B 1 17 ? 4.867 13.977 9.32 1 92.88 17 TRP B N 1
ATOM 1356 C CA . TRP B 1 17 ? 3.92 14.852 10.008 1 92.88 17 TRP B CA 1
ATOM 1357 C C . TRP B 1 17 ? 3.285 14.141 11.195 1 92.88 17 TRP B C 1
ATOM 1359 O O . TRP B 1 17 ? 3.096 12.922 11.172 1 92.88 17 TRP B O 1
ATOM 1369 N N . SER B 1 18 ? 2.943 14.93 12.211 1 91.81 18 SER B N 1
ATOM 1370 C CA . SER B 1 18 ? 2.035 14.406 13.234 1 91.81 18 SER B CA 1
ATOM 1371 C C . SER B 1 18 ? 0.581 14.547 12.797 1 91.81 18 SER B C 1
ATOM 1373 O O . SER B 1 18 ? 0.265 15.336 11.906 1 91.81 18 SER B O 1
ATOM 1375 N N . SER B 1 19 ? -0.308 13.82 13.445 1 91.75 19 SER B N 1
ATOM 1376 C CA . SER B 1 19 ? -1.734 13.906 13.148 1 91.75 19 SER B CA 1
ATOM 1377 C C . SER B 1 19 ? -2.285 15.289 13.484 1 91.75 19 SER B C 1
ATOM 1379 O O . SER B 1 19 ? -3.387 15.641 13.062 1 91.75 19 SER B O 1
ATOM 1381 N N . ALA B 1 20 ? -1.597 16.047 14.266 1 90.75 20 ALA B N 1
ATOM 1382 C CA . ALA B 1 20 ? -2.004 17.391 14.641 1 90.75 20 ALA B CA 1
ATOM 1383 C C . ALA B 1 20 ? -1.503 18.422 13.625 1 90.75 20 ALA B C 1
ATOM 1385 O O . ALA B 1 20 ? -1.672 19.625 13.82 1 90.75 20 ALA B O 1
ATOM 1386 N N . GLY B 1 21 ? -0.854 17.922 12.625 1 89.75 21 GLY B N 1
ATOM 1387 C CA . GLY B 1 21 ? -0.458 18.828 11.547 1 89.75 21 GLY B CA 1
ATOM 1388 C C . GLY B 1 21 ? 0.911 19.438 11.758 1 89.75 21 GLY B C 1
ATOM 1389 O O . GLY B 1 21 ? 1.261 20.422 11.109 1 89.75 21 GLY B O 1
ATOM 1390 N N . ARG B 1 22 ? 1.635 18.922 12.664 1 93.19 22 ARG B N 1
ATOM 1391 C CA . ARG B 1 22 ? 3.002 19.391 12.891 1 93.19 22 ARG B CA 1
ATOM 1392 C C . ARG B 1 22 ? 3.977 18.688 11.953 1 93.19 22 ARG B C 1
ATOM 1394 O O . ARG B 1 22 ? 4.051 17.453 11.922 1 93.19 22 ARG B O 1
ATOM 1401 N N . LEU B 1 23 ? 4.762 19.516 11.234 1 93.12 23 LEU B N 1
ATOM 1402 C CA . LEU B 1 23 ? 5.832 18.953 10.422 1 93.12 23 LEU B CA 1
ATOM 1403 C C . LEU B 1 23 ? 7 18.5 11.297 1 93.12 23 LEU B C 1
ATOM 1405 O O . LEU B 1 23 ? 7.652 19.328 11.938 1 93.12 23 LEU B O 1
ATOM 1409 N N . ILE B 1 24 ? 7.281 17.312 11.32 1 94.12 24 ILE B N 1
ATOM 1410 C CA . ILE B 1 24 ? 8.328 16.734 12.164 1 94.12 24 ILE B CA 1
ATOM 1411 C C . ILE B 1 24 ? 9.664 16.766 11.422 1 94.12 24 ILE B C 1
ATOM 1413 O O . ILE B 1 24 ? 10.695 17.109 11.992 1 94.12 24 ILE B O 1
ATOM 1417 N N . LYS B 1 25 ? 9.68 16.375 10.219 1 94.06 25 LYS B N 1
ATOM 1418 C CA . LYS B 1 25 ? 10.883 16.297 9.391 1 94.06 25 LYS B CA 1
ATOM 1419 C C . LYS B 1 25 ? 10.539 16.469 7.914 1 94.06 25 LYS B C 1
ATOM 1421 O O . LYS B 1 25 ? 9.484 16.031 7.457 1 94.06 25 LYS B O 1
ATOM 1426 N N . SER B 1 26 ? 11.43 17.094 7.234 1 91.56 26 SER B N 1
ATOM 1427 C CA . SER B 1 26 ? 11.375 17.234 5.781 1 91.56 26 SER B CA 1
ATOM 1428 C C . SER B 1 26 ? 12.75 17 5.152 1 91.56 26 SER B C 1
ATOM 1430 O O . SER B 1 26 ? 13.734 17.594 5.582 1 91.56 26 SER B O 1
ATOM 1432 N N . THR B 1 27 ? 12.844 16.188 4.246 1 92.69 27 THR B N 1
ATOM 1433 C CA . THR B 1 27 ? 14.094 15.859 3.562 1 92.69 27 THR B CA 1
ATOM 1434 C C . THR B 1 27 ? 13.891 15.844 2.049 1 92.69 27 THR B C 1
ATOM 1436 O O . THR B 1 27 ? 12.898 15.312 1.555 1 92.69 27 THR B O 1
ATOM 1439 N N . PRO B 1 28 ? 14.883 16.406 1.342 1 92.06 28 PRO B N 1
ATOM 1440 C CA . PRO B 1 28 ? 14.758 16.328 -0.116 1 92.06 28 PRO B CA 1
ATOM 1441 C C . PRO B 1 28 ? 14.625 14.891 -0.618 1 92.06 28 PRO B C 1
ATOM 1443 O O . PRO B 1 28 ? 15.273 13.977 -0.089 1 92.06 28 PRO B O 1
ATOM 1446 N N . TRP B 1 29 ? 13.766 14.719 -1.553 1 91.06 29 TRP B N 1
ATOM 1447 C CA . TRP B 1 29 ? 13.562 13.422 -2.189 1 91.06 29 TRP B CA 1
ATOM 1448 C C . TRP B 1 29 ? 14.086 13.438 -3.623 1 91.06 29 TRP B C 1
ATOM 1450 O O . TRP B 1 29 ? 13.57 14.164 -4.473 1 91.06 29 TRP B O 1
ATOM 1460 N N . VAL B 1 30 ? 15.062 12.641 -3.928 1 90.56 30 VAL B N 1
ATOM 1461 C CA . VAL B 1 30 ? 15.719 12.695 -5.23 1 90.56 30 VAL B CA 1
ATOM 1462 C C . VAL B 1 30 ? 15.5 11.375 -5.973 1 90.56 30 VAL B C 1
ATOM 1464 O O . VAL B 1 30 ? 16.188 11.086 -6.957 1 90.56 30 VAL B O 1
ATOM 1467 N N . HIS B 1 31 ? 14.633 10.57 -5.488 1 91.06 31 HIS B N 1
ATOM 1468 C CA . HIS B 1 31 ? 14.414 9.258 -6.074 1 91.06 31 HIS B CA 1
ATOM 1469 C C . HIS B 1 31 ? 13.148 9.234 -6.922 1 91.06 31 HIS B C 1
ATOM 1471 O O . HIS B 1 31 ? 12.195 9.969 -6.645 1 91.06 31 HIS B O 1
ATOM 1477 N N . THR B 1 32 ? 13.148 8.461 -7.949 1 90.44 32 THR B N 1
ATOM 1478 C CA . THR B 1 32 ? 11.992 8.344 -8.836 1 90.44 32 THR B CA 1
ATOM 1479 C C . THR B 1 32 ? 11.5 6.898 -8.891 1 90.44 32 THR B C 1
ATOM 1481 O O . THR B 1 32 ? 12.242 5.973 -8.562 1 90.44 32 THR B O 1
ATOM 1484 N N . GLY B 1 33 ? 10.258 6.758 -9.266 1 93.31 33 GLY B N 1
ATOM 1485 C CA . GLY B 1 33 ? 9.711 5.43 -9.5 1 93.31 33 GLY B CA 1
ATOM 1486 C C . GLY B 1 33 ? 9.234 4.742 -8.234 1 93.31 33 GLY B C 1
ATOM 1487 O O . GLY B 1 33 ? 9.219 3.514 -8.164 1 93.31 33 GLY B O 1
ATOM 1488 N N . LEU B 1 34 ? 8.875 5.531 -7.246 1 94.81 34 LEU B N 1
ATOM 1489 C CA . LEU B 1 34 ? 8.367 4.961 -6 1 94.81 34 LEU B CA 1
ATOM 1490 C C . LEU B 1 34 ? 7.043 4.234 -6.238 1 94.81 34 LEU B C 1
ATOM 1492 O O . LEU B 1 34 ? 6.113 4.801 -6.812 1 94.81 34 LEU B O 1
ATOM 1496 N N . LEU B 1 35 ? 6.984 2.98 -5.809 1 94.62 35 LEU B N 1
ATOM 1497 C CA . LEU B 1 35 ? 5.762 2.205 -5.973 1 94.62 35 LEU B CA 1
ATOM 1498 C C . LEU B 1 35 ? 4.922 2.234 -4.699 1 94.62 35 LEU B C 1
ATOM 1500 O O . LEU B 1 35 ? 3.695 2.336 -4.762 1 94.62 35 LEU B O 1
ATOM 1504 N N . THR B 1 36 ? 5.586 2.062 -3.59 1 94.38 36 THR B N 1
ATOM 1505 C CA . THR B 1 36 ? 4.875 2.035 -2.316 1 94.38 36 THR B CA 1
ATOM 1506 C C . THR B 1 36 ? 5.84 2.258 -1.154 1 94.38 36 THR B C 1
ATOM 1508 O O . THR B 1 36 ? 7.055 2.125 -1.314 1 94.38 36 THR B O 1
ATOM 1511 N N . MET B 1 37 ? 5.312 2.648 -0.028 1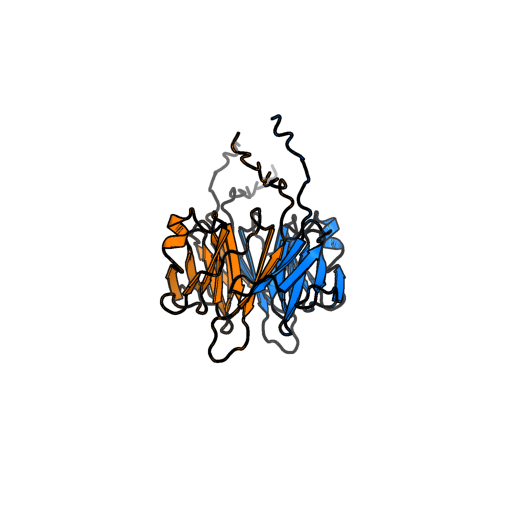 96.19 37 MET B N 1
ATOM 1512 C CA . MET B 1 37 ? 6.062 2.768 1.22 1 96.19 37 MET B CA 1
ATOM 1513 C C . MET B 1 37 ? 5.332 2.07 2.363 1 96.19 37 MET B C 1
ATOM 1515 O O . MET B 1 37 ? 4.105 1.939 2.334 1 96.19 37 MET B O 1
ATOM 1519 N N . GLY B 1 38 ? 6.012 1.636 3.299 1 95.75 38 GLY B N 1
ATOM 1520 C CA . GLY B 1 38 ? 5.473 1.03 4.504 1 95.75 38 GLY B CA 1
ATOM 1521 C C . GLY B 1 38 ? 6.473 0.962 5.641 1 95.75 38 GLY B C 1
ATOM 1522 O O . GLY B 1 38 ? 7.578 1.499 5.531 1 95.75 38 GLY B O 1
ATOM 1523 N N . TRP B 1 39 ? 6.062 0.364 6.691 1 95.56 39 TRP B N 1
ATOM 1524 C CA . TRP B 1 39 ? 6.898 0.299 7.887 1 95.56 39 TRP B CA 1
ATOM 1525 C C . TRP B 1 39 ? 7.258 -1.145 8.219 1 95.56 39 TRP B C 1
ATOM 1527 O O . TRP B 1 39 ? 6.418 -2.041 8.109 1 95.56 39 TRP B O 1
ATOM 1537 N N . SER B 1 40 ? 8.445 -1.29 8.641 1 94.88 40 SER B N 1
ATOM 1538 C CA . SER B 1 40 ? 8.82 -2.566 9.242 1 94.88 40 SER B CA 1
ATOM 1539 C C . SER B 1 40 ? 8.32 -2.668 10.68 1 94.88 40 SER B C 1
ATOM 1541 O O . SER B 1 40 ? 7.777 -1.704 11.227 1 94.88 40 SER B O 1
ATOM 1543 N N . ALA B 1 41 ? 8.562 -3.863 11.203 1 87.38 41 ALA B N 1
ATOM 1544 C CA . ALA B 1 41 ? 8.18 -4.082 12.594 1 87.38 41 ALA B CA 1
ATOM 1545 C C . ALA B 1 41 ? 8.961 -3.166 13.531 1 87.38 41 ALA B C 1
ATOM 1547 O O . ALA B 1 41 ? 8.477 -2.814 14.609 1 87.38 41 ALA B O 1
ATOM 1548 N N . GLN B 1 42 ? 10.133 -2.771 13.18 1 91.44 42 GLN B N 1
ATOM 1549 C CA . GLN B 1 42 ? 10.992 -1.922 14 1 91.44 42 GLN B CA 1
ATOM 1550 C C . GLN B 1 42 ? 10.836 -0.453 13.617 1 91.44 42 GLN B C 1
ATOM 1552 O O . GLN B 1 42 ? 11.695 0.373 13.945 1 91.44 42 GLN B O 1
ATOM 1557 N N . GLU B 1 43 ? 9.797 -0.152 12.859 1 91.94 43 GLU B N 1
ATOM 1558 C CA . GLU B 1 43 ? 9.438 1.21 12.477 1 91.94 43 GLU B CA 1
ATOM 1559 C C . GLU B 1 43 ? 10.5 1.828 11.57 1 91.94 43 GLU B C 1
ATOM 1561 O O . GLU B 1 43 ? 10.875 2.986 11.75 1 91.94 43 GLU B O 1
ATOM 1566 N N . THR B 1 44 ? 11.078 1 10.836 1 95.88 44 THR B N 1
ATOM 1567 C CA . THR B 1 44 ? 11.906 1.426 9.711 1 95.88 44 THR B CA 1
ATOM 1568 C C . THR B 1 44 ? 11.047 1.649 8.469 1 95.88 44 THR B C 1
ATOM 1570 O O . THR B 1 44 ? 10.25 0.786 8.086 1 95.88 44 THR B O 1
ATOM 1573 N N . LEU B 1 45 ? 11.188 2.885 7.898 1 96.88 45 LEU B N 1
ATOM 1574 C CA . LEU B 1 45 ? 10.453 3.172 6.672 1 96.88 45 LEU B CA 1
ATOM 1575 C C . LEU B 1 45 ? 11.031 2.391 5.496 1 96.88 45 LEU B C 1
ATOM 1577 O O . LEU B 1 45 ? 12.242 2.422 5.258 1 96.88 45 LEU B O 1
ATOM 1581 N N . ILE B 1 46 ? 10.203 1.674 4.785 1 97.88 46 ILE B N 1
ATOM 1582 C CA . ILE B 1 46 ? 10.594 0.888 3.619 1 97.88 46 ILE B CA 1
ATOM 1583 C C . ILE B 1 46 ? 10.031 1.527 2.354 1 97.88 46 ILE B C 1
ATOM 1585 O O . ILE B 1 46 ? 8.82 1.75 2.25 1 97.88 46 ILE B O 1
ATOM 1589 N N . CYS B 1 47 ? 10.828 1.878 1.403 1 97.31 47 CYS B N 1
ATOM 1590 C CA . CYS B 1 47 ? 10.43 2.41 0.106 1 97.31 47 CYS B CA 1
ATOM 1591 C C . CYS B 1 47 ? 10.812 1.455 -1.018 1 97.31 47 CYS B C 1
ATOM 1593 O O . CYS B 1 47 ? 11.977 1.081 -1.147 1 97.31 47 CYS B O 1
ATOM 1595 N N . VAL B 1 48 ? 9.891 1.094 -1.829 1 98 48 VAL B N 1
ATOM 1596 C CA . VAL B 1 48 ? 10.094 0.124 -2.9 1 98 48 VAL B CA 1
ATOM 1597 C C . VAL B 1 48 ? 9.922 0.808 -4.254 1 98 48 VAL B C 1
ATOM 1599 O O . VAL B 1 48 ? 8.93 1.51 -4.48 1 98 48 VAL B O 1
ATOM 1602 N N . PHE B 1 49 ? 10.852 0.591 -5.164 1 97.31 49 PHE B N 1
ATOM 1603 C CA . PHE B 1 49 ? 10.867 1.328 -6.422 1 97.31 49 PHE B CA 1
ATOM 1604 C C . PHE B 1 49 ? 10.656 0.39 -7.602 1 97.31 49 PHE B C 1
ATOM 1606 O O . PHE B 1 49 ? 10.938 -0.806 -7.512 1 97.31 49 PHE B O 1
ATOM 1613 N N . GLU B 1 50 ? 10.219 0.949 -8.711 1 97.5 50 GLU B N 1
ATOM 1614 C CA . GLU B 1 50 ? 9.93 0.207 -9.938 1 97.5 50 GLU B CA 1
ATOM 1615 C C . GLU B 1 50 ? 11.156 -0.555 -10.422 1 97.5 50 GLU B C 1
ATOM 1617 O O . GLU B 1 50 ? 11.039 -1.62 -11.023 1 97.5 50 GLU B O 1
ATOM 1622 N N . SER B 1 51 ? 12.32 -0.075 -10.109 1 97.75 51 SER B N 1
ATOM 1623 C CA . SER B 1 51 ? 13.578 -0.659 -10.562 1 97.75 51 SER B CA 1
ATOM 1624 C C . SER B 1 51 ? 13.891 -1.948 -9.812 1 97.75 51 SER B C 1
ATOM 1626 O O . SER B 1 51 ? 14.797 -2.691 -10.195 1 97.75 51 SER B O 1
ATOM 1628 N N . GLY B 1 52 ? 13.227 -2.197 -8.75 1 98.38 52 GLY B N 1
ATOM 1629 C CA . GLY B 1 52 ? 13.562 -3.314 -7.879 1 98.38 52 GLY B CA 1
ATOM 1630 C C . GLY B 1 52 ? 14.391 -2.906 -6.68 1 98.38 52 GLY B C 1
ATOM 1631 O O . GLY B 1 52 ? 14.703 -3.736 -5.82 1 98.38 52 GLY B O 1
ATOM 1632 N N . LEU B 1 53 ? 14.734 -1.625 -6.605 1 98.38 53 LEU B N 1
ATOM 1633 C CA . LEU B 1 53 ? 15.477 -1.092 -5.469 1 98.38 53 LEU B CA 1
ATOM 1634 C C . LEU B 1 53 ? 14.578 -0.942 -4.246 1 98.38 53 LEU B C 1
ATOM 1636 O O . LEU B 1 53 ? 13.398 -0.604 -4.375 1 98.38 53 LEU B O 1
ATOM 1640 N N . VAL B 1 54 ? 15.172 -1.213 -3.16 1 98.62 54 VAL B N 1
ATOM 1641 C CA . VAL B 1 54 ? 14.562 -0.926 -1.865 1 98.62 54 VAL B CA 1
ATOM 1642 C C . VAL B 1 54 ? 15.477 -0.003 -1.06 1 98.62 54 VAL B C 1
ATOM 1644 O O . VAL B 1 54 ? 16.688 -0.243 -0.958 1 98.62 54 VAL B O 1
ATOM 1647 N N . ARG B 1 55 ? 14.961 1.071 -0.604 1 98.12 55 ARG B N 1
ATOM 1648 C CA . ARG B 1 55 ? 15.641 1.974 0.316 1 98.12 55 ARG B CA 1
ATOM 1649 C C . ARG B 1 55 ? 14.906 2.057 1.649 1 98.12 55 ARG B C 1
ATOM 1651 O O . ARG B 1 55 ? 13.672 2.123 1.682 1 98.12 55 ARG B O 1
ATOM 1658 N N . THR B 1 56 ? 15.648 2.045 2.658 1 97.94 56 THR B N 1
ATOM 1659 C CA . THR B 1 56 ? 15 2.184 3.961 1 97.94 56 THR B CA 1
ATOM 1660 C C . THR B 1 56 ? 15.531 3.41 4.695 1 97.94 56 THR B C 1
ATOM 1662 O O . THR B 1 56 ? 16.641 3.873 4.422 1 97.94 56 THR B O 1
ATOM 1665 N N . PHE B 1 57 ? 14.719 3.939 5.602 1 97 57 PHE B N 1
ATOM 1666 C CA . PHE B 1 57 ? 15.008 5.152 6.359 1 97 57 PHE B CA 1
ATOM 1667 C C . PHE B 1 57 ? 14.547 5.012 7.805 1 97 57 PHE B C 1
ATOM 1669 O O . PHE B 1 57 ? 13.633 4.234 8.094 1 97 57 PHE B O 1
ATOM 1676 N N . THR B 1 58 ? 15.133 5.793 8.695 1 95.44 58 THR B N 1
ATOM 1677 C CA . THR B 1 58 ? 14.57 5.949 10.031 1 95.44 58 THR B CA 1
ATOM 1678 C C . THR B 1 58 ? 13.281 6.766 9.984 1 95.44 58 THR B C 1
ATOM 1680 O O . THR B 1 58 ? 12.93 7.316 8.938 1 95.44 58 THR B O 1
ATOM 1683 N N . VAL B 1 59 ? 12.57 6.863 11.039 1 89.38 59 VAL B N 1
ATOM 1684 C CA . VAL B 1 59 ? 11.359 7.66 11.164 1 89.38 59 VAL B CA 1
ATOM 1685 C C . VAL B 1 59 ? 11.688 9.133 10.93 1 89.38 59 VAL B C 1
ATOM 1687 O O . VAL B 1 59 ? 10.797 9.93 10.617 1 89.38 59 VAL B O 1
ATOM 1690 N N . MET B 1 60 ? 12.984 9.508 11.078 1 90.75 60 MET B N 1
ATOM 1691 C CA . MET B 1 60 ? 13.445 10.875 10.836 1 90.75 60 MET B CA 1
ATOM 1692 C C . MET B 1 60 ? 14.016 11.016 9.43 1 90.75 60 MET B C 1
ATOM 1694 O O . MET B 1 60 ? 14.805 11.922 9.164 1 90.75 60 MET B O 1
ATOM 1698 N N . CYS B 1 61 ? 13.758 10.023 8.57 1 91.25 61 CYS B N 1
ATOM 1699 C CA . CYS B 1 61 ? 14.07 10.055 7.148 1 91.25 61 CYS B CA 1
ATOM 1700 C C . CYS B 1 61 ? 15.57 9.992 6.914 1 91.25 61 CYS B C 1
ATOM 1702 O O . CYS B 1 61 ? 16.094 10.586 5.969 1 91.25 61 CYS B O 1
ATOM 1704 N N . GLU B 1 62 ? 16.281 9.375 7.867 1 94.81 62 GLU B N 1
ATOM 1705 C CA . GLU B 1 62 ? 17.688 9.086 7.648 1 94.81 62 GLU B CA 1
ATOM 1706 C C . GLU B 1 62 ? 17.875 7.758 6.914 1 94.81 62 GLU B C 1
ATOM 1708 O O . GLU B 1 62 ? 17.312 6.738 7.312 1 94.81 62 GLU B O 1
ATOM 1713 N N . PRO B 1 63 ? 18.719 7.828 5.836 1 96.44 63 PRO B N 1
ATOM 1714 C CA . PRO B 1 63 ? 18.906 6.59 5.082 1 96.44 63 PRO B CA 1
ATOM 1715 C C . PRO B 1 63 ? 19.578 5.492 5.91 1 96.44 63 PRO B C 1
ATOM 1717 O O . PRO B 1 63 ? 20.5 5.773 6.684 1 96.44 63 PRO B O 1
ATOM 1720 N N . LEU B 1 64 ? 19.125 4.227 5.742 1 97.69 64 LEU B N 1
ATOM 1721 C CA . LEU B 1 64 ? 19.672 3.084 6.469 1 97.69 64 LEU B CA 1
ATOM 1722 C C . LEU B 1 64 ? 20.25 2.053 5.504 1 97.69 64 LEU B C 1
ATOM 1724 O O . LEU B 1 64 ? 21.438 1.73 5.566 1 97.69 64 LEU B O 1
ATOM 1728 N N . HIS B 1 65 ? 19.422 1.44 4.676 1 97.81 65 HIS B N 1
ATOM 1729 C CA . HIS B 1 65 ? 19.812 0.396 3.738 1 97.81 65 HIS B CA 1
ATOM 1730 C C . HIS B 1 65 ? 19.359 0.721 2.32 1 97.81 65 HIS B C 1
ATOM 1732 O O . HIS B 1 65 ? 18.375 1.455 2.133 1 97.81 65 HIS B O 1
ATOM 1738 N N . VAL B 1 66 ? 20.109 0.248 1.363 1 98.25 66 VAL B N 1
ATOM 1739 C CA . VAL B 1 66 ? 19.734 0.245 -0.045 1 98.25 66 VAL B CA 1
ATOM 1740 C C . VAL B 1 66 ? 20.156 -1.066 -0.696 1 98.25 66 VAL B C 1
ATOM 1742 O O . VAL B 1 66 ? 21.297 -1.513 -0.514 1 98.25 66 VAL B O 1
ATOM 1745 N N . PHE B 1 67 ? 19.281 -1.728 -1.347 1 98.62 67 PHE B N 1
ATOM 1746 C CA . PHE B 1 67 ? 19.625 -2.963 -2.041 1 98.62 67 PHE B CA 1
ATOM 1747 C C . PHE B 1 67 ? 18.656 -3.232 -3.184 1 98.62 67 PHE B C 1
ATOM 1749 O O . PHE B 1 67 ? 17.562 -2.666 -3.219 1 98.62 67 PHE B O 1
ATOM 1756 N N . THR B 1 68 ? 19.047 -4.051 -4.117 1 98.56 68 THR B N 1
ATOM 1757 C CA . THR B 1 68 ? 18.203 -4.531 -5.207 1 98.56 68 THR B CA 1
ATOM 1758 C C . THR B 1 68 ? 17.609 -5.895 -4.867 1 98.56 68 THR B C 1
ATOM 1760 O O . THR B 1 68 ? 18.344 -6.84 -4.562 1 98.56 68 THR B O 1
ATOM 1763 N N . VAL B 1 69 ? 16.344 -6.012 -4.934 1 98.5 69 VAL B N 1
ATOM 1764 C CA . VAL B 1 69 ? 15.672 -7.262 -4.59 1 98.5 69 VAL B CA 1
ATOM 1765 C C . VAL B 1 69 ? 16.172 -8.383 -5.5 1 98.5 69 VAL B C 1
ATOM 1767 O O . VAL B 1 69 ? 16.594 -9.43 -5.023 1 98.5 69 VAL B O 1
ATOM 1770 N N . ASP B 1 70 ? 16.125 -8.172 -6.82 1 98.56 70 ASP B N 1
ATOM 1771 C CA . ASP B 1 70 ? 16.578 -9.109 -7.844 1 98.56 70 ASP B CA 1
ATOM 1772 C C . ASP B 1 70 ? 16.875 -8.391 -9.156 1 98.56 70 ASP B C 1
ATOM 1774 O O . ASP B 1 70 ? 16.047 -7.617 -9.648 1 98.56 70 ASP B O 1
ATOM 1778 N N . GLU B 1 71 ? 17.969 -8.633 -9.805 1 97.56 71 GLU B N 1
ATOM 1779 C CA . GLU B 1 71 ? 18.375 -7.973 -11.039 1 97.56 71 GLU B CA 1
ATOM 1780 C C . GLU B 1 71 ? 17.422 -8.305 -12.18 1 97.56 71 GLU B C 1
ATOM 1782 O O . GLU B 1 71 ? 17.312 -7.539 -13.148 1 97.56 71 GLU B O 1
ATOM 1787 N N . ARG B 1 72 ? 16.75 -9.352 -12.141 1 97.75 72 ARG B N 1
ATOM 1788 C CA . ARG B 1 72 ? 15.828 -9.773 -13.188 1 97.75 72 ARG B CA 1
ATOM 1789 C C . ARG B 1 72 ? 14.633 -8.836 -13.273 1 97.75 72 ARG B C 1
ATOM 1791 O O . ARG B 1 72 ? 13.969 -8.766 -14.305 1 97.75 72 ARG B O 1
ATOM 1798 N N . ILE B 1 73 ? 14.391 -8.125 -12.188 1 98.12 73 ILE B N 1
ATOM 1799 C CA . ILE B 1 73 ? 13.25 -7.215 -12.18 1 98.12 73 ILE B CA 1
ATOM 1800 C C . ILE B 1 73 ? 13.445 -6.125 -13.234 1 98.12 73 ILE B C 1
ATOM 1802 O O . ILE B 1 73 ? 12.562 -5.879 -14.055 1 98.12 73 ILE B O 1
ATOM 1806 N N . LYS B 1 74 ? 14.555 -5.547 -13.195 1 97 74 LYS B N 1
ATOM 1807 C CA . LYS B 1 74 ? 14.844 -4.539 -14.211 1 97 74 LYS B CA 1
ATOM 1808 C C . LYS B 1 74 ? 14.852 -5.152 -15.609 1 97 74 LYS B C 1
ATOM 1810 O O . LYS B 1 74 ? 14.359 -4.543 -16.562 1 97 74 LYS B O 1
ATOM 1815 N N . ALA B 1 75 ? 15.383 -6.309 -15.688 1 96.94 75 ALA B N 1
ATOM 1816 C CA . ALA B 1 75 ? 15.477 -7 -16.969 1 96.94 75 ALA B CA 1
ATOM 1817 C C . ALA B 1 75 ? 14.094 -7.312 -17.531 1 96.94 75 ALA B C 1
ATOM 1819 O O . ALA B 1 75 ? 13.922 -7.402 -18.75 1 96.94 75 ALA B O 1
ATOM 1820 N N . GLU B 1 76 ? 13.117 -7.449 -16.719 1 96.75 76 GLU B N 1
ATOM 1821 C CA . GLU B 1 76 ? 11.758 -7.77 -17.125 1 96.75 76 GLU B CA 1
ATOM 1822 C C . GLU B 1 76 ? 10.93 -6.504 -17.328 1 96.75 76 GLU B C 1
ATOM 1824 O O . GLU B 1 76 ? 9.695 -6.559 -17.359 1 96.75 76 GLU B O 1
ATOM 1829 N N . GLY B 1 77 ? 11.539 -5.328 -17.375 1 96.94 77 GLY B N 1
ATOM 1830 C CA . GLY B 1 77 ? 10.852 -4.074 -17.656 1 96.94 77 GLY B CA 1
ATOM 1831 C C . GLY B 1 77 ? 10.438 -3.334 -16.391 1 96.94 77 GLY B C 1
ATOM 1832 O O . GLY B 1 77 ? 9.656 -2.381 -16.469 1 96.94 77 GLY B O 1
ATOM 1833 N N . GLY B 1 78 ? 10.914 -3.799 -15.227 1 98.06 78 GLY B N 1
ATOM 1834 C CA . GLY B 1 78 ? 10.586 -3.131 -13.977 1 98.06 78 GLY B CA 1
ATOM 1835 C C . GLY B 1 78 ? 9.359 -3.707 -13.297 1 98.06 78 GLY B C 1
ATOM 1836 O O . GLY B 1 78 ? 8.609 -4.48 -13.898 1 98.06 78 GLY B O 1
ATOM 1837 N N . ALA B 1 79 ? 9.18 -3.35 -12.078 1 98.06 7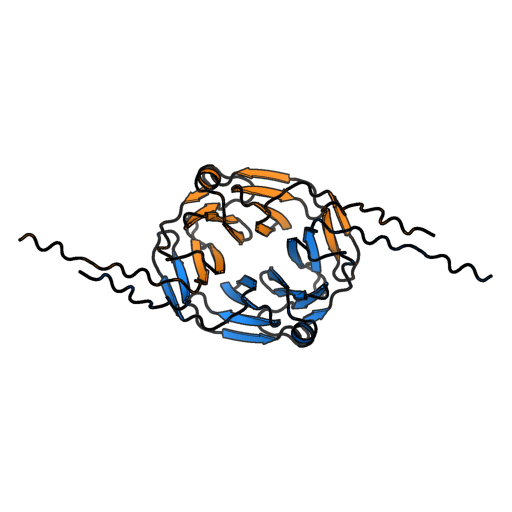9 ALA B N 1
ATOM 1838 C CA . ALA B 1 79 ? 8 -3.738 -11.305 1 98.06 79 ALA B CA 1
ATOM 1839 C C . ALA B 1 79 ? 6.836 -2.791 -11.578 1 98.06 79 ALA B C 1
ATOM 1841 O O . ALA B 1 79 ? 7.035 -1.588 -11.758 1 98.06 79 ALA B O 1
ATOM 1842 N N . ILE B 1 80 ? 5.613 -3.301 -11.516 1 96.06 80 ILE B N 1
ATOM 1843 C CA . ILE B 1 80 ? 4.43 -2.482 -11.75 1 96.06 80 ILE B CA 1
ATOM 1844 C C . ILE B 1 80 ? 3.598 -2.402 -10.469 1 96.06 80 ILE B C 1
ATOM 1846 O O . ILE B 1 80 ? 2.771 -1.501 -10.312 1 96.06 80 ILE B O 1
ATOM 1850 N N . LEU B 1 81 ? 3.746 -3.387 -9.555 1 95.56 81 LEU B N 1
ATOM 1851 C CA . LEU B 1 81 ? 3.125 -3.404 -8.234 1 95.56 81 LEU B CA 1
ATOM 1852 C C . LEU B 1 81 ? 4.121 -3.852 -7.168 1 95.56 81 LEU B C 1
ATOM 1854 O O . LEU B 1 81 ? 5.074 -4.578 -7.469 1 95.56 81 LEU B O 1
ATOM 1858 N N . ALA B 1 82 ? 3.918 -3.354 -6.012 1 96.88 82 ALA B N 1
ATOM 1859 C CA . ALA B 1 82 ? 4.703 -3.809 -4.867 1 96.88 82 ALA B CA 1
ATOM 1860 C C . ALA B 1 82 ? 3.854 -3.85 -3.6 1 96.88 82 ALA B C 1
ATOM 1862 O O . ALA B 1 82 ? 2.816 -3.186 -3.52 1 96.88 82 ALA B O 1
ATOM 1863 N N . SER B 1 83 ? 4.238 -4.684 -2.732 1 96.25 83 SER B N 1
ATOM 1864 C CA . SER B 1 83 ? 3.629 -4.812 -1.412 1 96.25 83 SER B CA 1
ATOM 1865 C C . SER B 1 83 ? 4.691 -4.891 -0.319 1 96.25 83 SER B C 1
ATOM 1867 O O . SER B 1 83 ? 5.746 -5.496 -0.513 1 96.25 83 SER B O 1
ATOM 1869 N N . VAL B 1 84 ? 4.371 -4.27 0.833 1 96.62 84 VAL B N 1
ATOM 1870 C CA . VAL B 1 84 ? 5.273 -4.281 1.98 1 96.62 84 VAL B CA 1
ATOM 1871 C C . VAL B 1 84 ? 4.582 -4.934 3.176 1 96.62 84 VAL B C 1
ATOM 1873 O O . VAL B 1 84 ? 3.402 -4.676 3.436 1 96.62 84 VAL B O 1
ATOM 1876 N N . TRP B 1 85 ? 5.246 -5.828 3.82 1 94.12 85 TRP B N 1
ATOM 1877 C CA . TRP B 1 85 ? 4.875 -6.301 5.148 1 94.12 85 TRP B CA 1
ATOM 1878 C C . TRP B 1 85 ? 6.047 -6.168 6.117 1 94.12 85 TRP B C 1
ATOM 1880 O O . TRP B 1 85 ? 7.148 -5.793 5.723 1 94.12 85 TRP B O 1
ATOM 1890 N N . PRO B 1 86 ? 5.879 -6.363 7.359 1 92.5 86 PRO B N 1
ATOM 1891 C CA . PRO B 1 86 ? 6.855 -5.957 8.375 1 92.5 86 PRO B CA 1
ATOM 1892 C C . PRO B 1 86 ? 8.25 -6.535 8.117 1 92.5 86 PRO B C 1
ATOM 1894 O O . PRO B 1 86 ? 9.25 -5.922 8.484 1 92.5 86 PRO B O 1
ATOM 1897 N N . THR B 1 87 ? 8.367 -7.68 7.484 1 93.12 87 THR B N 1
ATOM 1898 C CA . THR B 1 87 ? 9.672 -8.32 7.363 1 93.12 87 THR B CA 1
ATOM 1899 C C . THR B 1 87 ? 10.055 -8.508 5.898 1 93.12 87 THR B C 1
ATOM 1901 O O . THR B 1 87 ? 11.031 -9.188 5.586 1 93.12 87 THR B O 1
ATOM 1904 N N . GLY B 1 88 ? 9.219 -7.879 5.004 1 95.62 88 GLY B N 1
ATOM 1905 C CA . GLY B 1 88 ? 9.562 -8.188 3.625 1 95.62 88 GLY B CA 1
ATOM 1906 C C . GLY B 1 88 ? 8.812 -7.344 2.617 1 95.62 88 GLY B C 1
ATOM 1907 O O . GLY B 1 88 ? 8.031 -6.465 2.994 1 95.62 88 GLY B O 1
ATOM 1908 N N . VAL B 1 89 ? 9.117 -7.652 1.37 1 97.38 89 VAL B N 1
ATOM 1909 C CA . VAL B 1 89 ? 8.508 -6.961 0.241 1 97.38 89 VAL B CA 1
ATOM 1910 C C . VAL B 1 89 ? 8.227 -7.953 -0.884 1 97.38 89 VAL B C 1
ATOM 1912 O O . VAL B 1 89 ? 8.844 -9.023 -0.947 1 97.38 89 VAL B O 1
ATOM 1915 N N . ALA B 1 90 ? 7.293 -7.648 -1.685 1 97.44 90 ALA B N 1
ATOM 1916 C CA . ALA B 1 90 ? 7.004 -8.383 -2.912 1 97.44 90 ALA B CA 1
ATOM 1917 C C . ALA B 1 90 ? 6.836 -7.438 -4.094 1 97.44 90 ALA B C 1
ATOM 1919 O O . ALA B 1 90 ? 6.254 -6.359 -3.955 1 97.44 90 ALA B O 1
ATOM 1920 N N . LEU B 1 91 ? 7.355 -7.801 -5.219 1 97.88 91 LEU B N 1
ATOM 1921 C CA . LEU B 1 91 ? 7.273 -7.004 -6.438 1 97.88 91 LEU B CA 1
ATOM 1922 C C . LEU B 1 91 ? 6.738 -7.836 -7.598 1 97.88 91 LEU B C 1
ATOM 1924 O O . LEU B 1 91 ? 7.203 -8.961 -7.824 1 97.88 91 LEU B O 1
ATOM 1928 N N . LEU B 1 92 ? 5.809 -7.297 -8.328 1 96.88 92 LEU B N 1
ATOM 1929 C CA . LEU B 1 92 ? 5.305 -7.883 -9.562 1 96.88 92 LEU B CA 1
ATOM 1930 C C . LEU B 1 92 ? 5.832 -7.125 -10.781 1 96.88 92 LEU B C 1
ATOM 1932 O O . LEU B 1 92 ? 5.598 -5.922 -10.914 1 96.88 92 LEU B O 1
ATOM 1936 N N . THR B 1 93 ? 6.465 -7.812 -11.633 1 97.31 93 THR B N 1
ATOM 1937 C CA . THR B 1 93 ? 7.086 -7.156 -12.781 1 97.31 93 THR B CA 1
ATOM 1938 C C . THR B 1 93 ? 6.082 -6.973 -13.914 1 97.31 93 THR B C 1
ATOM 1940 O O . THR B 1 93 ? 4.957 -7.473 -13.836 1 97.31 93 THR B O 1
ATOM 1943 N N . ARG B 1 94 ? 6.473 -6.238 -14.898 1 94.88 94 ARG B N 1
ATOM 1944 C CA . ARG B 1 94 ? 5.66 -6.023 -16.094 1 94.88 94 ARG B CA 1
ATOM 1945 C C . ARG B 1 94 ? 5.371 -7.344 -16.797 1 94.88 94 ARG B C 1
ATOM 1947 O O . ARG B 1 94 ? 4.348 -7.48 -17.469 1 94.88 94 ARG B O 1
ATOM 1954 N N . ARG B 1 95 ? 6.234 -8.344 -16.688 1 94.31 95 ARG B N 1
ATOM 1955 C CA . ARG B 1 95 ? 6.023 -9.656 -17.281 1 94.31 95 ARG B CA 1
ATOM 1956 C C . ARG B 1 95 ? 5.199 -10.547 -16.359 1 94.31 95 ARG B C 1
ATOM 1958 O O . ARG B 1 95 ? 5.094 -11.758 -16.578 1 94.31 95 ARG B O 1
ATOM 1965 N N . LEU B 1 96 ? 4.781 -10.023 -15.25 1 92.94 96 LEU B N 1
ATOM 1966 C CA . LEU B 1 96 ? 3.859 -10.648 -14.312 1 92.94 96 LEU B CA 1
ATOM 1967 C C . LEU B 1 96 ? 4.559 -11.75 -13.516 1 92.94 96 LEU B C 1
ATOM 1969 O O . LEU B 1 96 ? 3.941 -12.766 -13.18 1 92.94 96 LEU B O 1
ATOM 1973 N N . SER B 1 97 ? 5.898 -11.555 -13.344 1 95.62 97 SER B N 1
ATOM 1974 C CA . SER B 1 97 ? 6.648 -12.375 -12.398 1 95.62 97 SER B CA 1
ATOM 1975 C C . SER B 1 97 ? 6.613 -11.773 -10.992 1 95.62 97 SER B C 1
ATOM 1977 O O . SER B 1 97 ? 6.809 -10.57 -10.828 1 95.62 97 SER B O 1
ATOM 1979 N N . LEU B 1 98 ? 6.398 -12.656 -10.039 1 96.62 98 LEU B N 1
ATOM 1980 C CA . LEU B 1 98 ? 6.34 -12.195 -8.656 1 96.62 98 LEU B CA 1
ATOM 1981 C C . LEU B 1 98 ? 7.621 -12.555 -7.91 1 96.62 98 LEU B C 1
ATOM 1983 O O . LEU B 1 98 ? 8.008 -13.727 -7.848 1 96.62 98 LEU B O 1
ATOM 1987 N N . PHE B 1 99 ? 8.305 -11.578 -7.383 1 97.44 99 PHE B N 1
ATOM 1988 C CA . PHE B 1 99 ? 9.484 -11.742 -6.535 1 97.44 99 PHE B CA 1
ATOM 1989 C C . PHE B 1 99 ? 9.148 -11.422 -5.082 1 97.44 99 PH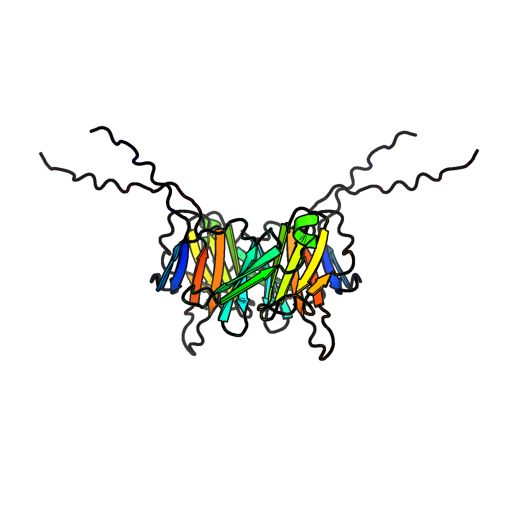E B C 1
ATOM 1991 O O . PHE B 1 99 ? 8.5 -10.414 -4.797 1 97.44 99 PHE B O 1
ATOM 1998 N N . VAL B 1 100 ? 9.562 -12.273 -4.246 1 96.81 100 VAL B N 1
ATOM 1999 C CA . VAL B 1 100 ? 9.352 -12.086 -2.814 1 96.81 100 VAL B CA 1
ATOM 2000 C C . VAL B 1 100 ? 10.703 -12.008 -2.102 1 96.81 100 VAL B C 1
ATOM 2002 O O . VAL B 1 100 ? 11.594 -12.828 -2.354 1 96.81 100 VAL B O 1
ATOM 2005 N N . ASN B 1 101 ? 10.914 -11.008 -1.28 1 96.94 101 ASN B N 1
ATOM 2006 C CA . ASN B 1 101 ? 12.102 -10.812 -0.454 1 96.94 101 ASN B CA 1
ATOM 2007 C C . ASN B 1 101 ? 11.742 -10.766 1.03 1 96.94 101 ASN B C 1
ATOM 2009 O O . ASN B 1 101 ? 11.086 -9.82 1.484 1 96.94 101 ASN B O 1
ATOM 2013 N N . THR B 1 102 ? 12.18 -11.734 1.794 1 94.94 102 THR B N 1
ATOM 2014 C CA . THR B 1 102 ? 11.727 -11.898 3.172 1 94.94 102 THR B CA 1
ATOM 2015 C C . THR B 1 102 ? 12.625 -11.117 4.129 1 94.94 102 THR B C 1
ATOM 2017 O O . THR B 1 102 ? 12.766 -11.484 5.297 1 94.94 102 THR B O 1
ATOM 2020 N N . SER B 1 103 ? 13.32 -10.172 3.66 1 95.25 103 SER B N 1
ATOM 2021 C CA . SER B 1 103 ? 14.133 -9.242 4.43 1 95.25 103 SER B CA 1
ATOM 2022 C C . SER B 1 103 ? 13.961 -7.812 3.924 1 95.25 103 SER B C 1
ATOM 2024 O O . SER B 1 103 ? 13.789 -7.59 2.723 1 95.25 103 SER B O 1
ATOM 2026 N N . VAL B 1 104 ? 14.078 -6.867 4.793 1 96.75 104 VAL B N 1
ATOM 2027 C CA . VAL B 1 104 ? 13.953 -5.473 4.379 1 96.75 104 VAL B CA 1
ATOM 2028 C C . VAL B 1 104 ? 15.32 -4.789 4.449 1 96.75 104 VAL B C 1
ATOM 2030 O O . VAL B 1 104 ? 15.414 -3.57 4.285 1 96.75 104 VAL B O 1
ATOM 2033 N N . VAL B 1 105 ? 16.375 -5.625 4.738 1 97 105 VAL B N 1
ATOM 2034 C CA . VAL B 1 105 ? 17.688 -4.996 4.906 1 97 105 VAL B CA 1
ATOM 2035 C C . VAL B 1 105 ? 18.656 -5.523 3.846 1 97 105 VAL B C 1
ATOM 2037 O O . VAL B 1 105 ? 19.719 -4.941 3.625 1 97 105 VAL B O 1
ATOM 2040 N N . ARG B 1 106 ? 18.234 -6.633 3.227 1 97.56 106 ARG B N 1
ATOM 2041 C CA . ARG B 1 106 ? 19.109 -7.25 2.23 1 97.56 106 ARG B CA 1
ATOM 2042 C C . ARG B 1 106 ? 18.312 -8.148 1.289 1 97.56 106 ARG B C 1
ATOM 2044 O O . ARG B 1 106 ? 17.156 -8.484 1.571 1 97.56 106 ARG B O 1
ATOM 2051 N N . SER B 1 107 ? 18.953 -8.445 0.152 1 97.38 107 SER B N 1
ATOM 2052 C CA . SER B 1 107 ? 18.375 -9.469 -0.72 1 97.38 107 SER B CA 1
ATOM 2053 C C . SER B 1 107 ? 19.125 -10.797 -0.576 1 97.38 107 SER B C 1
ATOM 2055 O O . SER B 1 107 ? 19.031 -11.453 0.464 1 97.38 107 SER B O 1
ATOM 2057 N N . GLY B 1 108 ? 19.719 -11.242 -1.673 1 95.5 108 GLY B N 1
ATOM 2058 C CA . GLY B 1 108 ? 20.469 -12.492 -1.635 1 95.5 108 GLY B CA 1
ATOM 2059 C C . GLY B 1 108 ? 19.594 -13.703 -1.377 1 95.5 108 GLY B C 1
ATOM 2060 O O . GLY B 1 108 ? 18.656 -13.969 -2.129 1 95.5 108 GLY B O 1
ATOM 2061 N N . ASP B 1 109 ? 19.875 -14.438 -0.271 1 95 109 ASP B N 1
ATOM 2062 C CA . ASP B 1 109 ? 19.172 -15.672 0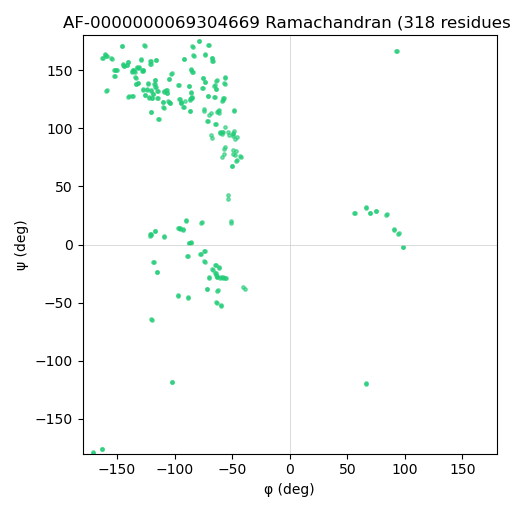.068 1 95 109 ASP B CA 1
ATOM 2063 C C . ASP B 1 109 ? 17.766 -15.391 0.57 1 95 109 ASP B C 1
ATOM 2065 O O . ASP B 1 109 ? 16.953 -16.312 0.74 1 95 109 ASP B O 1
ATOM 2069 N N . ALA B 1 110 ? 17.438 -14.141 0.727 1 95.25 110 ALA B N 1
ATOM 2070 C CA . ALA B 1 110 ? 16.109 -13.781 1.234 1 95.25 110 ALA B CA 1
ATOM 2071 C C . ALA B 1 110 ? 15.117 -13.633 0.094 1 95.25 110 ALA B C 1
ATOM 2073 O O . ALA B 1 110 ? 13.906 -13.523 0.33 1 95.25 110 ALA B O 1
ATOM 2074 N N . CYS B 1 111 ? 15.641 -13.641 -1.119 1 96.81 111 CYS B N 1
ATOM 2075 C CA . CYS B 1 111 ? 14.789 -13.383 -2.271 1 96.81 111 CYS B CA 1
ATOM 2076 C C . CYS B 1 111 ? 14.484 -14.672 -3.025 1 96.81 111 CYS B C 1
ATOM 2078 O O . CYS B 1 111 ? 15.367 -15.516 -3.201 1 96.81 111 CYS B O 1
ATOM 2080 N N . PHE B 1 112 ? 13.25 -14.812 -3.531 1 95.75 112 PHE B N 1
ATOM 2081 C CA . PHE B 1 112 ? 12.914 -15.898 -4.445 1 95.75 112 PHE B CA 1
ATOM 2082 C C . PHE B 1 112 ? 11.805 -15.477 -5.402 1 95.75 112 PHE B C 1
ATOM 2084 O O . PHE B 1 112 ? 11 -14.602 -5.078 1 95.75 112 PHE B O 1
ATOM 2091 N N . ARG B 1 113 ? 11.852 -16.031 -6.52 1 96.12 113 ARG B N 1
ATOM 2092 C CA . ARG B 1 113 ? 10.82 -15.852 -7.531 1 96.12 113 ARG B CA 1
ATOM 2093 C C . ARG B 1 113 ? 9.688 -16.859 -7.34 1 96.12 113 ARG B C 1
ATOM 2095 O O . ARG B 1 113 ? 9.93 -18.062 -7.297 1 96.12 113 ARG B O 1
ATOM 2102 N N . CYS B 1 114 ? 8.477 -16.344 -7.219 1 94.56 114 CYS B N 1
ATOM 2103 C CA . CYS B 1 114 ? 7.328 -17.219 -7.062 1 94.56 114 CYS B CA 1
ATOM 2104 C C . CYS B 1 114 ? 6.984 -17.906 -8.375 1 94.56 114 CYS B C 1
ATOM 2106 O O . CYS B 1 114 ? 7.445 -17.5 -9.438 1 94.56 114 CYS B O 1
ATOM 2108 N N . ALA B 1 115 ? 6.18 -18.969 -8.18 1 92.94 115 ALA B N 1
ATOM 2109 C CA . ALA B 1 115 ? 5.641 -19.609 -9.375 1 92.94 115 ALA B CA 1
ATOM 2110 C C . ALA B 1 115 ? 4.668 -18.688 -10.102 1 92.94 115 ALA B C 1
ATOM 2112 O O . ALA B 1 115 ? 4.18 -17.703 -9.523 1 92.94 115 ALA B O 1
ATOM 2113 N N . ASP B 1 116 ? 4.445 -18.906 -11.375 1 89.69 116 ASP B N 1
ATOM 2114 C CA . ASP B 1 116 ? 3.57 -18.094 -12.211 1 89.69 116 ASP B CA 1
ATOM 2115 C C . ASP B 1 116 ? 2.148 -18.078 -11.656 1 89.69 116 ASP B C 1
ATOM 2117 O O . ASP B 1 116 ? 1.549 -19.125 -11.422 1 89.69 116 ASP B O 1
ATOM 2121 N N . LEU B 1 117 ? 1.597 -16.875 -11.383 1 84 117 LEU B N 1
ATOM 2122 C CA . LEU B 1 117 ? 0.245 -16.719 -10.852 1 84 117 LEU B CA 1
ATOM 2123 C C . LEU B 1 117 ? -0.794 -16.922 -11.953 1 84 117 LEU B C 1
ATOM 2125 O O . LEU B 1 117 ? -1.983 -17.078 -11.664 1 84 117 LEU B O 1
ATOM 2129 N N . LYS B 1 118 ? -0.431 -17.047 -13.219 1 82.56 118 LYS B N 1
ATOM 2130 C CA . LYS B 1 118 ? -1.275 -17.328 -14.375 1 82.56 118 LYS B CA 1
ATOM 2131 C C . LYS B 1 118 ? -2.4 -16.312 -14.5 1 82.56 118 LYS B C 1
ATOM 2133 O O . LYS B 1 118 ? -3.535 -16.672 -14.828 1 82.56 118 LYS B O 1
ATOM 2138 N N . VAL B 1 119 ? -2.119 -15.109 -13.977 1 82 119 VAL B N 1
ATOM 2139 C CA . VAL B 1 119 ? -3.1 -14.039 -14.156 1 82 119 VAL B CA 1
ATOM 2140 C C . VAL B 1 119 ? -3.031 -13.516 -15.586 1 82 119 VAL B C 1
ATOM 2142 O O . VAL B 1 119 ? -1.941 -13.328 -16.141 1 82 119 VAL B O 1
ATOM 2145 N N . PRO B 1 120 ? -4.191 -13.344 -16.188 1 76.56 120 PRO B N 1
ATOM 2146 C CA . PRO B 1 120 ? -4.203 -12.984 -17.609 1 76.56 120 PRO B CA 1
ATOM 2147 C C . PRO B 1 120 ? -3.701 -11.562 -17.875 1 76.56 120 PRO B C 1
ATOM 2149 O O . PRO B 1 120 ? -3.311 -11.242 -19 1 76.56 120 PRO B O 1
ATOM 2152 N N . SER B 1 121 ? -3.859 -10.672 -16.938 1 85.12 121 SER B N 1
ATOM 2153 C CA . SER B 1 121 ? -3.439 -9.281 -17.078 1 85.12 121 SER B CA 1
ATOM 2154 C C . SER B 1 121 ? -2.951 -8.727 -15.734 1 85.12 121 SER B C 1
ATOM 2156 O O . SER B 1 121 ? -3.098 -9.375 -14.695 1 85.12 121 SER B O 1
ATOM 2158 N N . ALA B 1 122 ? -2.367 -7.512 -15.82 1 87.19 122 ALA B N 1
ATOM 2159 C CA . ALA B 1 122 ? -1.874 -6.867 -14.609 1 87.19 122 ALA B CA 1
ATOM 2160 C C . ALA B 1 122 ? -2.99 -6.707 -13.578 1 87.19 122 ALA B C 1
ATOM 2162 O O . ALA B 1 122 ? -4.051 -6.16 -13.891 1 87.19 122 ALA B O 1
ATOM 2163 N N . PRO B 1 123 ? -2.748 -7.188 -12.406 1 91 123 PRO B N 1
ATOM 2164 C CA . PRO B 1 123 ? -3.766 -7.043 -11.359 1 91 123 PRO B CA 1
ATOM 2165 C C . PRO B 1 123 ? -3.965 -5.59 -10.93 1 91 123 PRO B C 1
ATOM 2167 O O . PRO B 1 123 ? -3.09 -4.75 -11.148 1 91 123 PRO B O 1
ATOM 2170 N N . LEU B 1 124 ? -5.09 -5.363 -10.328 1 87.31 124 LEU B N 1
ATOM 2171 C CA . LEU B 1 124 ? -5.398 -4.051 -9.773 1 87.31 124 LEU B CA 1
ATOM 2172 C C . LEU B 1 124 ? -4.566 -3.785 -8.523 1 87.31 124 LEU B C 1
ATOM 2174 O O . LEU B 1 124 ? -4.148 -2.65 -8.281 1 87.31 124 LEU B O 1
ATOM 2178 N N . CYS B 1 125 ? -4.395 -4.789 -7.785 1 91.12 125 CYS B N 1
ATOM 2179 C CA . CYS B 1 125 ? -3.672 -4.691 -6.52 1 91.12 125 CYS B CA 1
ATOM 2180 C C . CYS B 1 125 ? -3.186 -6.059 -6.062 1 91.12 125 CYS B C 1
ATOM 2182 O O . CYS B 1 125 ? -3.662 -7.086 -6.543 1 91.12 125 CYS B O 1
ATOM 2184 N N . LEU B 1 126 ? -2.27 -6.086 -5.141 1 94 126 LEU B N 1
ATOM 2185 C CA . LEU B 1 126 ? -1.826 -7.332 -4.527 1 94 126 LEU B CA 1
ATOM 2186 C C . LEU B 1 126 ? -1.319 -7.09 -3.109 1 94 126 LEU B C 1
ATOM 2188 O O . LEU B 1 126 ? -0.864 -5.988 -2.789 1 94 126 LEU B O 1
ATOM 2192 N N . CYS B 1 127 ? -1.439 -8.039 -2.244 1 95.56 127 CYS B N 1
ATOM 2193 C CA . CYS B 1 127 ? -0.786 -8.031 -0.94 1 95.56 127 CYS B CA 1
ATOM 2194 C C . CYS B 1 127 ? -0.359 -9.438 -0.532 1 95.56 127 CYS B C 1
ATOM 2196 O O . CYS B 1 127 ? -0.849 -10.422 -1.082 1 95.56 127 CYS B O 1
ATOM 2198 N N . VAL B 1 128 ? 0.622 -9.492 0.295 1 95 128 VAL B N 1
ATOM 2199 C CA . VAL B 1 128 ? 1.284 -10.734 0.662 1 95 128 VAL B CA 1
ATOM 2200 C C . VAL B 1 128 ? 1.086 -11.008 2.15 1 95 128 VAL B C 1
ATOM 2202 O O . VAL B 1 128 ? 1.188 -10.094 2.975 1 95 128 VAL B O 1
ATOM 2205 N N . LEU B 1 129 ? 0.767 -12.25 2.459 1 93.62 129 LEU B N 1
ATOM 2206 C CA . LEU B 1 129 ? 0.678 -12.75 3.828 1 93.62 129 LEU B CA 1
ATOM 2207 C C . LEU B 1 129 ? 1.753 -13.797 4.102 1 93.62 129 LEU B C 1
ATOM 2209 O O . LEU B 1 129 ? 1.678 -14.914 3.59 1 93.62 129 LEU B O 1
ATOM 2213 N N . PRO B 1 130 ? 2.744 -13.383 4.902 1 88.56 130 PRO B N 1
ATOM 2214 C CA . PRO B 1 130 ? 3.744 -14.391 5.262 1 88.56 130 PRO B CA 1
ATOM 2215 C C . PRO B 1 130 ? 3.166 -15.523 6.113 1 88.56 130 PRO B C 1
ATOM 2217 O O . PRO B 1 130 ? 2.297 -15.281 6.953 1 88.56 130 PRO B O 1
ATOM 2220 N N . LEU B 1 131 ? 3.541 -16.719 5.797 1 84.12 131 LEU B N 1
ATOM 2221 C CA . LEU B 1 131 ? 3.064 -17.875 6.555 1 84.12 131 LEU B CA 1
ATOM 2222 C C . LEU B 1 131 ? 4.059 -18.25 7.645 1 84.12 131 LEU B C 1
ATOM 2224 O O . LEU B 1 131 ? 5.273 -18.125 7.457 1 84.12 131 LEU B O 1
ATOM 2228 N N . PRO B 1 132 ? 3.629 -18.266 8.945 1 70.69 132 PRO B N 1
ATOM 2229 C CA . PRO B 1 132 ? 4.484 -18.531 10.109 1 70.69 132 PRO B CA 1
ATOM 2230 C C . PRO B 1 132 ? 5.266 -19.844 9.977 1 70.69 132 PRO B C 1
ATOM 2232 O O . PRO B 1 132 ? 4.672 -20.891 9.734 1 70.69 132 PRO B O 1
ATOM 2235 N N . SER B 1 133 ? 5.727 -20.141 8.859 1 63.03 133 SER B N 1
ATOM 2236 C CA . SER B 1 133 ? 6.426 -21.422 8.969 1 63.03 133 SER B CA 1
ATOM 2237 C C . SER B 1 133 ? 7.898 -21.219 9.305 1 63.03 133 SER B C 1
ATOM 2239 O O . SER B 1 133 ? 8.523 -20.266 8.82 1 63.03 133 SER B O 1
ATOM 2241 N N . GLN B 1 134 ? 8.461 -21.828 10.461 1 55.69 134 GLN B N 1
ATOM 2242 C CA . GLN B 1 134 ? 9.844 -21.734 10.938 1 55.69 134 GLN B CA 1
ATOM 2243 C C . GLN B 1 134 ? 10.828 -21.812 9.773 1 55.69 134 GLN B C 1
ATOM 2245 O O . GLN B 1 134 ? 11.891 -21.188 9.82 1 55.69 134 GLN B O 1
ATOM 2250 N N . ASP B 1 135 ? 10.5 -22.609 8.828 1 56.28 135 ASP B N 1
ATOM 2251 C CA . ASP B 1 135 ? 11.547 -22.953 7.875 1 56.28 135 ASP B CA 1
ATOM 2252 C C . ASP B 1 135 ? 11.141 -22.562 6.453 1 56.28 135 ASP B C 1
ATOM 2254 O O . ASP B 1 135 ? 11.805 -22.953 5.488 1 56.28 135 ASP B O 1
ATOM 2258 N N . SER B 1 136 ? 9.938 -21.812 6.383 1 64.5 136 SER B N 1
ATOM 2259 C CA . SER B 1 136 ? 9.562 -21.641 4.98 1 64.5 136 SER B CA 1
ATOM 2260 C C . SER B 1 136 ? 9.391 -20.172 4.621 1 64.5 136 SER B C 1
ATOM 2262 O O . SER B 1 136 ? 9.023 -19.359 5.473 1 64.5 136 SER B O 1
ATOM 2264 N N . ALA B 1 137 ? 9.945 -19.828 3.553 1 74 137 ALA B N 1
ATOM 2265 C CA . ALA B 1 137 ? 9.758 -18.531 2.916 1 74 137 ALA B CA 1
ATOM 2266 C C . ALA B 1 137 ? 8.414 -18.453 2.203 1 74 137 ALA B C 1
ATOM 2268 O O . ALA B 1 137 ? 8.164 -17.516 1.434 1 74 137 ALA B O 1
ATOM 2269 N N . ASP B 1 138 ? 7.59 -19.375 2.654 1 87.19 138 ASP B N 1
ATOM 2270 C CA . ASP B 1 138 ? 6.324 -19.438 1.935 1 87.19 138 ASP B CA 1
ATOM 2271 C C . ASP B 1 138 ? 5.418 -18.266 2.289 1 87.19 138 ASP B C 1
ATOM 2273 O O . ASP B 1 138 ? 5.43 -17.781 3.426 1 87.19 138 ASP B O 1
ATOM 2277 N N . VAL B 1 139 ? 4.785 -17.797 1.247 1 92.88 139 VAL B N 1
ATOM 2278 C CA . VAL B 1 139 ? 3.844 -16.703 1.443 1 92.88 139 VAL B CA 1
ATOM 2279 C C . VAL B 1 139 ? 2.533 -17.016 0.722 1 92.88 139 VAL B C 1
ATOM 2281 O O . VAL B 1 139 ? 2.498 -17.859 -0.18 1 92.88 139 VAL B O 1
ATOM 2284 N N . GLN B 1 140 ? 1.513 -16.484 1.211 1 94 140 GLN B N 1
ATOM 2285 C CA . GLN B 1 140 ? 0.253 -16.406 0.478 1 94 140 GLN B CA 1
ATOM 2286 C C . GLN B 1 140 ? 0.098 -15.039 -0.195 1 94 140 GLN B C 1
ATOM 2288 O O . GLN B 1 140 ? 0.438 -14.016 0.389 1 94 140 GLN B O 1
ATOM 2293 N N . VAL B 1 141 ? -0.37 -15.055 -1.428 1 94.25 141 VAL B N 1
ATOM 2294 C CA . VAL B 1 141 ? -0.52 -13.844 -2.221 1 94.25 141 VAL B CA 1
ATOM 2295 C C . VAL B 1 141 ? -1.986 -13.648 -2.6 1 94.25 141 VAL B C 1
ATOM 2297 O O . VAL B 1 141 ? -2.623 -14.562 -3.127 1 94.25 141 VAL B O 1
ATOM 2300 N N . VAL B 1 142 ? -2.514 -12.508 -2.295 1 94.75 142 VAL B N 1
ATOM 2301 C CA . VAL B 1 142 ? -3.861 -12.156 -2.73 1 94.75 142 VAL B CA 1
ATOM 2302 C C . VAL B 1 142 ? -3.787 -11.125 -3.859 1 94.75 142 VAL B C 1
ATOM 2304 O O . VAL B 1 142 ? -3.08 -10.125 -3.746 1 94.75 142 VAL B O 1
ATOM 2307 N N . VAL B 1 143 ? -4.496 -11.406 -4.906 1 92.62 143 VAL B N 1
ATOM 2308 C CA . VAL B 1 143 ? -4.492 -10.531 -6.074 1 92.62 143 VAL B CA 1
ATOM 2309 C C . VAL B 1 143 ? -5.922 -10.133 -6.422 1 92.62 143 VAL B C 1
ATOM 2311 O O . VAL B 1 143 ? -6.824 -10.969 -6.438 1 92.62 143 VAL B O 1
ATOM 2314 N N . GLY B 1 144 ? -6.16 -8.812 -6.574 1 91 144 GLY B N 1
ATOM 2315 C CA . GLY B 1 144 ? -7.348 -8.352 -7.277 1 91 144 GLY B CA 1
ATOM 2316 C C . GLY B 1 144 ? -7.152 -8.242 -8.773 1 91 144 GLY B C 1
ATOM 2317 O O . GLY B 1 144 ? -6.418 -7.375 -9.25 1 91 144 GLY B O 1
ATOM 2318 N N . THR B 1 145 ? -7.848 -9.039 -9.547 1 84.88 145 THR B N 1
ATOM 2319 C CA . THR B 1 145 ? -7.625 -9.062 -10.984 1 84.88 145 THR B CA 1
ATOM 2320 C C . THR B 1 145 ? -8.445 -7.973 -11.672 1 84.88 145 THR B C 1
ATOM 2322 O O . THR B 1 145 ? -9.414 -7.461 -11.102 1 84.88 145 THR B O 1
ATOM 2325 N N . ALA B 1 146 ? -7.902 -7.488 -12.797 1 76.12 146 ALA B N 1
ATOM 2326 C CA . ALA B 1 146 ? -8.609 -6.492 -13.602 1 76.12 146 ALA B CA 1
ATOM 2327 C C . ALA B 1 146 ? -9.461 -7.156 -14.68 1 76.12 146 ALA B C 1
ATOM 2329 O O . ALA B 1 146 ? -9.305 -8.352 -14.953 1 76.12 146 ALA B O 1
ATOM 2330 N N . GLU B 1 147 ? -10.414 -6.266 -15.07 1 65.5 147 GLU B N 1
ATOM 2331 C CA . GLU B 1 147 ? -11.148 -6.715 -16.25 1 65.5 147 GLU B CA 1
ATOM 2332 C C . GLU B 1 147 ? -10.219 -6.855 -17.453 1 65.5 147 GLU B C 1
ATOM 2334 O O . GLU B 1 147 ? -9.328 -6.035 -17.656 1 65.5 147 GLU B O 1
ATOM 2339 N N . GLY B 1 148 ? -9.969 -8.031 -18.031 1 58.94 148 GLY B N 1
ATOM 2340 C CA . GLY B 1 148 ? -9.148 -8.172 -19.234 1 58.94 148 GLY B CA 1
ATOM 2341 C C . GLY B 1 148 ? -9.805 -8.992 -20.328 1 58.94 148 GLY B C 1
ATOM 2342 O O . GLY B 1 148 ? -10.883 -9.555 -20.109 1 58.94 148 GLY B O 1
ATOM 2343 N N . PRO B 1 149 ? -9.273 -8.734 -21.562 1 51.75 149 PRO B N 1
ATOM 2344 C CA . PRO B 1 149 ? -9.805 -9.5 -22.688 1 51.75 149 PRO B CA 1
ATOM 2345 C C . PRO B 1 149 ? -9.594 -11.008 -22.547 1 51.75 149 PRO B C 1
ATOM 2347 O O . PRO B 1 149 ? -8.586 -11.438 -21.969 1 51.75 149 PRO B O 1
ATOM 2350 N N . ALA B 1 150 ? -10.562 -11.75 -22.406 1 46.62 150 ALA B N 1
ATOM 2351 C CA . ALA B 1 150 ? -10.523 -13.203 -22.375 1 46.62 150 ALA B CA 1
ATOM 2352 C C . ALA B 1 150 ? -9.719 -13.758 -23.547 1 46.62 150 ALA B C 1
ATOM 2354 O O . ALA B 1 150 ? -9.93 -13.359 -24.688 1 46.62 150 ALA B O 1
ATOM 2355 N N . LEU B 1 151 ? -8.492 -14.008 -23.281 1 42.66 151 LEU B N 1
ATOM 2356 C CA . LEU B 1 151 ? -7.777 -14.688 -24.359 1 42.66 151 LEU B CA 1
ATOM 2357 C C . LEU B 1 151 ? -8.453 -16 -24.719 1 42.66 151 LEU B C 1
ATOM 2359 O O . LEU B 1 151 ? -8.797 -16.781 -23.828 1 42.66 151 LEU B O 1
ATOM 2363 N N . LEU B 1 152 ? -9.227 -16.109 -25.641 1 37.62 152 LEU B N 1
ATOM 2364 C CA . LEU B 1 152 ? -9.703 -17.359 -26.219 1 37.62 152 LEU B CA 1
ATOM 2365 C C . LEU B 1 152 ? -8.531 -18.234 -26.672 1 37.62 152 LEU B C 1
ATOM 2367 O O . LEU B 1 152 ? -7.738 -17.812 -27.516 1 37.62 152 LEU B O 1
ATOM 2371 N N . VAL B 1 153 ? -7.98 -18.969 -25.781 1 36.5 153 VAL B N 1
ATOM 2372 C CA . VAL B 1 153 ? -7.098 -20.016 -26.281 1 36.5 153 VAL B CA 1
ATOM 2373 C C . VAL B 1 153 ? -7.875 -20.953 -27.203 1 36.5 153 VAL B C 1
ATOM 2375 O O . VAL B 1 153 ? -8.812 -21.625 -26.766 1 36.5 153 VAL B O 1
ATOM 2378 N N . SER B 1 154 ? -8.18 -20.516 -28.438 1 37.62 154 SER B N 1
ATOM 2379 C CA . SER B 1 154 ? -8.75 -21.453 -29.391 1 37.62 154 SER B CA 1
ATOM 2380 C C . SER B 1 154 ? -7.809 -22.641 -29.641 1 37.62 154 SER B C 1
ATOM 2382 O O . SER B 1 154 ? -6.637 -22.438 -29.969 1 37.62 154 SER B O 1
ATOM 2384 N N . ARG B 1 155 ? -7.945 -23.781 -28.969 1 34.16 155 ARG B N 1
ATOM 2385 C CA . ARG B 1 155 ? -7.355 -25.047 -29.359 1 34.16 155 ARG B CA 1
ATOM 2386 C C . ARG B 1 155 ? -7.656 -25.375 -30.812 1 34.16 155 ARG B C 1
ATOM 2388 O O . ARG B 1 155 ? -8.812 -25.547 -31.203 1 34.16 155 ARG B O 1
ATOM 2395 N N . HIS B 1 156 ? -7.121 -24.641 -31.812 1 36.22 156 HIS B N 1
ATOM 2396 C CA . HIS B 1 156 ? -7.172 -25.219 -33.156 1 36.22 156 HIS B CA 1
ATOM 2397 C C . HIS B 1 156 ? -6.562 -26.625 -33.156 1 36.22 156 HIS B C 1
ATOM 2399 O O . HIS B 1 156 ? -5.438 -26.812 -32.719 1 36.22 156 HIS B O 1
ATOM 2405 N N . GLU B 1 157 ? -7.395 -27.578 -33.062 1 37.03 157 GLU B N 1
ATOM 2406 C CA . GLU B 1 157 ? -7.188 -28.969 -33.469 1 37.03 157 GLU B CA 1
ATOM 2407 C C . GLU B 1 157 ? -6.559 -29.047 -34.875 1 37.03 157 GLU B C 1
ATOM 2409 O O . GLU B 1 157 ? -7.105 -28.516 -35.844 1 37.03 157 GLU B O 1
ATOM 2414 N N . VAL B 1 158 ? -5.27 -28.875 -34.969 1 36.56 158 VAL B N 1
ATOM 2415 C CA . VAL B 1 158 ? -4.531 -29.219 -36.188 1 36.56 158 VAL B CA 1
ATOM 2416 C C . VAL B 1 158 ? -4.949 -30.594 -36.656 1 36.56 158 VAL B C 1
ATOM 2418 O O . VAL B 1 158 ? -4.715 -31.609 -36 1 36.56 158 VAL B O 1
ATOM 2421 N N . ARG B 1 159 ? -6.18 -30.719 -37.188 1 31.84 159 ARG B N 1
ATOM 2422 C CA . ARG B 1 159 ? -6.504 -31.922 -37.938 1 31.84 159 ARG B CA 1
ATOM 2423 C C . ARG B 1 159 ? -5.586 -32.094 -39.156 1 31.84 159 ARG B C 1
ATOM 2425 O O . ARG B 1 159 ? -5.473 -31.172 -39.969 1 31.84 159 ARG B O 1
ATOM 2432 N N . ASP B 1 160 ? -4.57 -32.844 -39 1 35.81 160 ASP B N 1
ATOM 2433 C CA . ASP B 1 160 ? -3.791 -33.469 -40.062 1 35.81 160 ASP B CA 1
ATOM 2434 C C . ASP B 1 160 ? -4.703 -34.125 -41.125 1 35.81 160 ASP B C 1
ATOM 2436 O O . ASP B 1 160 ? -5.57 -34.906 -40.781 1 35.81 160 ASP B O 1
ATOM 2440 N N . PHE B 1 161 ? -5.043 -33.344 -42.219 1 30.67 161 PHE B N 1
ATOM 2441 C CA . PHE B 1 161 ? -5.492 -34.062 -43.406 1 30.67 161 PHE B CA 1
ATOM 2442 C C . PHE B 1 161 ? -4.344 -34.844 -44.031 1 30.67 161 PHE B C 1
ATOM 2444 O O . PHE B 1 161 ? -3.189 -34.406 -43.969 1 30.67 161 PHE B O 1
#

Organism: Polarella glacialis (NCBI:txid89957)

Nearest PDB structures (foldseek):
  6tjh-assembly2_B  TM=6.335E-01  e=2.358E-02  synthetic construct
  7awy-assembly1_A  TM=6.420E-01  e=2.781E-02  synthetic construct
  8prl-assembly1_B-4  TM=7.270E-01  e=1.371E-01  synthetic construct
  6tje-assembly1_A  TM=5.809E-01  e=3.280E-02  synthetic construct
  7ax0-assembly1_A  TM=6.559E-01  e=6.705E-02  synthetic construct

Sequence (322 aa):
HVFQPVRGSLKPELQTWSSAGRLIKSTPWVHTGLLTMGWSAQETLICVFESGLVRTFTVMCEPLHVFTVDERIKAEGGAILASVWPTGVALLTRRLSLFVNTSVVRSGDACFRCADLKVPSAPLCLCVLPLPSQDSADVQVVVGTAEGPALLVSRHEVRDFHVFQPVRGSLKPELQTWSSAGRLIKSTPWVHTGLLTMGWSAQETLICVFESGLVRTFTVMCEPLHVFTVDERIKAEGGAILASVWPTGVALLTRRLSLFVNTSVVRSGDACFRCADLKVPSAPLCLCVLPLPSQDSADVQVVVGTAEGPALLVSRHEVRDF

Solvent-accessible surface area (backbone atoms only — not comparable to full-atom values): 17882 Å² total; per-residue (Å²): 131,82,82,66,79,64,79,50,65,38,72,26,29,39,34,28,28,39,43,79,37,44,77,74,40,75,40,85,46,91,78,76,54,75,65,45,56,37,54,28,78,84,52,34,34,39,37,36,28,25,62,30,39,36,42,24,21,42,81,78,69,42,81,73,39,71,41,56,52,46,76,62,31,43,74,44,73,12,36,77,45,55,33,73,45,51,50,23,38,35,36,29,24,68,76,58,47,38,35,38,24,66,33,78,74,47,34,70,91,37,34,49,72,40,42,66,73,81,65,93,56,76,53,74,46,52,33,71,43,77,46,92,40,98,86,44,92,49,31,36,37,39,35,35,42,40,75,35,79,42,77,70,79,71,78,73,74,79,72,82,127,132,81,78,68,78,68,77,51,65,39,73,25,30,40,34,28,28,40,44,78,36,45,77,73,40,74,41,85,47,89,77,76,55,74,66,46,58,38,52,29,79,84,52,33,34,38,38,37,28,26,62,30,38,35,40,27,20,41,81,76,70,42,82,73,39,74,41,58,54,45,75,62,32,44,74,44,72,13,34,77,47,55,31,71,45,53,50,23,39,35,36,29,24,66,76,59,48,38,37,37,24,67,34,79,72,46,35,69,92,38,36,48,73,39,42,66,73,80,65,94,53,75,52,75,44,51,33,70,43,77,46,92,43,99,86,45,90,48,30,36,37,39,35,34,42,41,74,35,79,38,76,71,81,72,80,73,76,79,73,82,126

InterPro domains:
  IPR006926 Vps16, N-terminal [PF04841] (5-105)
  IPR016534 Vacuolar protein sorting-associated protein 16 [PTHR12811] (9-156)

Secondary structure (DSSP, 8-state):
--------EE--EEEEEETTS-EEEEEE-----EEEEEE-TT--EEEEETTSEEEEE-TT--EEEEEES-HHHHHTT-EEEEEEETTEEEEEETT--EEEES-SS--GGGEEEPPP---SS--SEEEEEE---TT---EEEEEE---EE------------/--------EE--EEEEEETTS-EEEEEE-----EEEEEE-TT--EEEEETTSEEEEE-TT--EEEEEES-HHHHHTT-EEEEEEETTEEEEEETT--EEEES-SS--GGGEEEPPP---SS--SEEEEEE---TT---EEEEEE---EE------------

pLDDT: mean 84.68, std 19.9, range [29.56, 98.69]

Foldseek 3Di:
DDPPPPPDPPFDWDWDADPVGHTDEIDGDDDDAWADWDAAPVRWIWTAGQQQWIWIAHSNRHTDAIEHQDNVQVVLVGFDHKEDDRAWMWTQHQVRKIKIARHRHYHDPRIDIDDRPPAPHDFPHKYWAQDPDPPDRDIDMDTHHDDDDPPPPPPPPPPDD/DPPPPPPDDPFDWDWDADPVGHTDEIDGDDDDAWADWDAAPVRWIWTAGQQQWIWIAHSNRHTDAIEHQDNVQVVQVGFDHKEDDRAWIWTQHQVRKIKIARHRHYHDPRIDIDDRPPAPHDFPHKYWAQDPDPPDRDIDMDTHHDDDDPPPPPPPPPPDD